Protein 4AN6 (pdb70)

Organism: Tamarindus indica (NCBI:txid58860)

Sequence (343 aa):
YTVHDTDGKPVLNNAGQYYILPAKQGKGGGLGLSNDDDGNCPLTVSQTPIDLPIGLPVRFSSRARISHITTALSLNIEFTIAPACAPKPARWRIFNEQSSEKGYTPVKISDDFSSAAPFQIKKFEEDYKLVYCSKSESGERKCVDLGIKIDNRRLVLKEGDPFKVKFKKVDEYTVHDTDGKPVLNNAGQYYILPAKQGKGGGLGLSNDDDGNCPLTVSQTPIDLPIGLPVRFSSRARISHITTALSLNIEFTIAPACAPKPARWRIFNEQSSEKGYTPVKISDDFSSAAPFQIKKFEEDYKLVYCSKSRKCVDLGIKIDDEKNRRLVLKEGDPFKVKFKKVDE

Solvent-accessible surface area: 15530 Å² total; per-residue (Å²): 187,51,0,78,9,66,90,48,117,55,0,35,16,96,37,2,32,0,40,1,29,24,24,130,168,38,138,6,5,0,2,3,31,15,75,30,148,24,64,137,5,37,39,0,0,2,3,20,63,100,111,112,63,93,14,41,2,0,76,0,17,22,108,30,202,83,71,61,0,33,15,81,24,38,0,11,1,40,7,45,96,42,44,116,69,10,23,106,23,6,22,3,24,13,96,41,96,19,31,50,129,11,45,124,17,26,0,33,4,12,13,25,19,7,13,2,5,0,0,29,0,64,88,51,120,138,20,17,45,2,6,4,14,9,39,7,99,77,19,109,185,65,68,4,14,1,0,15,57,107,92,104,43,39,0,0,0,31,85,78,68,32,24,16,0,74,0,101,61,65,67,147,189,44,0,78,9,59,72,46,110,37,0,56,10,55,53,27,58,1,11,0,7,11,18,110,119,14,55,1,2,0,1,0,3,3,34,5,119,22,63,83,6,0,39,0,0,2,3,7,24,22,5,27,81,26,0,1,3,0,62,0,9,11,202,50,219,88,78,61,0,28,17,86,17,54,0,22,0,23,7,57,80,30,7,116,43,9,34,176,65,5,62,3,73,30,62,121,101,118,35,127,168,50,15,89,22,3,0,17,7,17,87,95,172,56,96,26,14,10,0,24,0,65,94,54,110,134,20,19,41,2,6,16,11,58,134,157,179,124,48,34,9,0,0,13,29,72,5,127,124,80,29,21,0,0,0,53,51,94,79,74,19,9,18,0,62,0,55,29,18,101,126

CATH classification: 2.80.10.50

Secondary structure (DSSP, 8-state):
-B-B-TTSPBPBSSSSEEEEEESS--SEEEEEEE-SS-TTS--EEEEEETTS-----EEEE-SSSSSB-BTT--BEEEESS--TTS-SSEEEEE--SS-S--TTPBEEEE--B-S---EEEEEETTEEEEEEEEE-TT--EEEEEEEEE---PEEEE-TT----EEEEEEE-/-B-B-TTSPBPBSSSS-EEEEESSSSS--SEEEE-SS-TTS--EEEE-SSBSS----EEEE-SS--SB-BTT--BEEEESS--TTS-SSEEEEE-S---TTT-S-BEEEE----SS--EEEEEETTEEEEEEEE---EEEEEEEEE-TT--EEEEE-TT----EEEEES--

B-factor: mean 29.19, std 11.07, range [13.83, 76.7]

Nearest PDB structures (foldseek):
  4an6-assembly1_B  TM=1.006E+00  e=1.386E-32  Tamarindus indica
  4an6-assembly1_A  TM=9.098E-01  e=5.378E-25  Tamarindus indica
  8hnr-assembly1_A  TM=8.897E-01  e=5.561E-15  Albizia procera
  4j2k-assembly1_A  TM=8.852E-01  e=1.717E-14  Enterolobium contortisiliquum
  1r8o-assembly1_A  TM=9.598E-01  e=2.271E-07  Copaifera langsdorffii

Structure (mmCIF, N/CA/C/O backbone):
data_4AN6
#
_entry.id   4AN6
#
_cell.length_a   40.431
_cell.length_b   60.428
_cell.length_c   105.536
_cell.angle_alpha   90.00
_cell.angle_beta   90.00
_cell.angle_gamma   90.00
#
_symmetry.space_group_name_H-M   'P 21 21 21'
#
loop_
_entity.id
_entity.type
_entity.pdbx_description
1 polymer 'TRYPSIN INHIBITOR'
2 water water
#
loop_
_atom_site.group_PDB
_atom_site.id
_atom_site.type_symbol
_atom_site.label_atom_id
_atom_site.label_alt_id
_atom_site.label_comp_id
_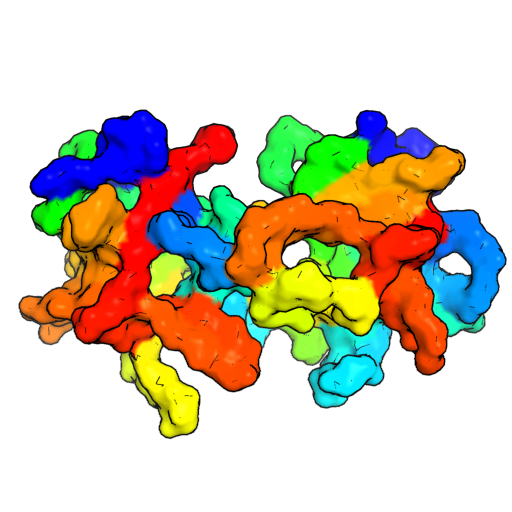atom_site.label_asym_id
_atom_site.label_entity_id
_atom_site.label_seq_id
_atom_site.pdbx_PDB_ins_code
_atom_site.Cartn_x
_atom_site.Cartn_y
_atom_site.Cartn_z
_atom_site.occupancy
_atom_site.B_iso_or_equiv
_atom_site.auth_seq_id
_atom_site.auth_comp_id
_atom_site.auth_asym_id
_atom_site.auth_atom_id
_atom_site.pdbx_PDB_model_num
ATOM 1 N N . TYR A 1 2 ? 2.922 15.326 30.470 1.00 35.02 2 TYR A N 1
ATOM 2 C CA . TYR A 1 2 ? 4.325 15.184 30.946 1.00 33.92 2 TYR A CA 1
ATOM 3 C C . TYR A 1 2 ? 5.235 14.753 29.790 1.00 30.09 2 TYR A C 1
ATOM 4 O O . TYR A 1 2 ? 4.918 13.792 29.076 1.00 25.36 2 TYR A O 1
ATOM 13 N N . THR A 1 3 ? 6.374 15.428 29.620 1.00 27.70 3 THR A N 1
ATOM 14 C CA . THR A 1 3 ? 7.386 14.977 28.644 1.00 27.21 3 THR A CA 1
ATOM 15 C C . THR A 1 3 ? 8.079 13.753 29.257 1.00 25.43 3 THR A C 1
ATOM 16 O O . THR A 1 3 ? 8.371 13.747 30.438 1.00 26.10 3 THR A O 1
ATOM 20 N N . VAL A 1 4 ? 8.293 12.701 28.468 1.00 23.34 4 VAL A N 1
ATOM 21 C CA . VAL A 1 4 ? 8.982 11.507 28.966 1.00 21.77 4 VAL A CA 1
ATOM 22 C C . VAL A 1 4 ? 10.498 11.754 28.959 1.00 21.73 4 VAL A C 1
ATOM 23 O O . VAL A 1 4 ? 11.049 12.146 27.935 1.00 20.29 4 VAL A O 1
ATOM 27 N N . HIS A 1 5 ? 11.150 11.549 30.103 1.00 22.33 5 HIS A N 1
ATOM 28 C CA . HIS A 1 5 ? 12.594 11.790 30.218 1.00 25.18 5 HIS A CA 1
ATOM 29 C C . HIS A 1 5 ? 13.327 10.469 30.292 1.00 23.14 5 HIS A C 1
ATOM 30 O O . HIS A 1 5 ? 12.777 9.472 30.786 1.00 22.73 5 HIS A O 1
ATOM 37 N N . ASP A 1 6 ? 14.550 10.452 29.764 1.00 22.27 6 ASP A N 1
ATOM 38 C CA . ASP A 1 6 ? 15.410 9.264 29.844 1.00 21.42 6 ASP A CA 1
ATOM 39 C C . ASP A 1 6 ? 16.129 9.257 31.193 1.00 21.66 6 ASP A C 1
ATOM 40 O O . ASP A 1 6 ? 15.930 10.163 32.001 1.00 21.89 6 ASP A O 1
ATOM 45 N N . THR A 1 7 ? 16.957 8.246 31.439 1.00 22.21 7 THR A N 1
ATOM 46 C CA . THR A 1 7 ? 17.675 8.144 32.721 1.00 22.88 7 THR A CA 1
ATOM 47 C C . THR A 1 7 ? 18.681 9.289 32.973 1.00 24.27 7 THR A C 1
ATOM 48 O O . THR A 1 7 ? 19.118 9.487 34.109 1.00 24.14 7 THR A O 1
ATOM 52 N N . ASP A 1 8 ? 19.053 10.013 31.914 1.00 25.20 8 ASP A N 1
ATOM 53 C CA . ASP A 1 8 ? 19.883 11.226 32.006 1.00 26.64 8 ASP A CA 1
ATOM 54 C C . ASP A 1 8 ? 19.070 12.502 32.205 1.00 26.21 8 ASP A C 1
ATOM 55 O O . ASP A 1 8 ? 19.639 13.598 32.218 1.00 26.30 8 ASP A O 1
ATOM 60 N N . GLY A 1 9 ? 17.754 12.375 32.337 1.00 25.43 9 GLY A N 1
ATOM 61 C CA . GLY A 1 9 ? 16.861 13.533 32.445 1.00 26.74 9 GLY A CA 1
ATOM 62 C C . GLY A 1 9 ? 16.520 14.257 31.132 1.00 27.22 9 GLY A C 1
ATOM 63 O O . GLY A 1 9 ? 15.985 15.359 31.161 1.00 28.15 9 GLY A O 1
ATOM 64 N N . LYS A 1 10 ? 16.811 13.656 29.983 1.00 26.32 10 LYS A N 1
ATOM 65 C CA . LYS A 1 10 ? 16.592 14.339 28.703 1.00 26.45 10 LYS A CA 1
ATOM 66 C C . LYS A 1 10 ? 15.307 13.883 28.019 1.00 25.01 10 LYS A C 1
ATOM 67 O O . LYS A 1 10 ? 14.932 12.718 28.118 1.00 23.97 10 LYS A O 1
ATOM 73 N N . PRO A 1 11 ? 14.601 14.804 27.340 1.00 24.14 11 PRO A N 1
ATOM 74 C CA . PRO A 1 11 ? 13.384 14.357 26.662 1.00 22.86 11 PRO A CA 1
ATOM 75 C C . PRO A 1 11 ? 13.638 13.188 25.708 1.00 21.48 11 PRO A C 1
ATOM 76 O O . PRO A 1 11 ? 14.630 13.168 25.012 1.00 21.64 11 PRO A O 1
ATOM 80 N N . VAL A 1 12 ? 12.738 12.218 25.687 1.00 21.08 12 VAL A N 1
ATOM 81 C CA . VAL A 1 12 ? 12.864 11.066 24.790 1.00 20.01 12 VAL A CA 1
ATOM 82 C C . VAL A 1 12 ? 12.410 11.471 23.400 1.00 19.77 12 VAL A C 1
ATOM 83 O O . VAL A 1 12 ? 11.355 12.081 23.236 1.00 18.58 12 VAL A O 1
ATOM 87 N N . LEU A 1 13 ? 13.219 11.115 22.401 1.00 20.28 13 LEU A N 1
ATOM 88 C CA . LEU A 1 13 ? 12.978 11.515 21.024 1.00 21.03 13 LEU A CA 1
ATOM 89 C C . LEU A 1 13 ? 11.788 10.793 20.420 1.00 20.54 13 LEU A C 1
ATOM 90 O O . LEU A 1 13 ? 11.533 9.647 20.741 1.00 19.37 13 LEU A O 1
ATOM 95 N N . ASN A 1 14 ? 11.096 11.493 19.529 1.00 20.95 14 ASN A N 1
ATOM 96 C CA . ASN A 1 14 ? 10.051 10.943 18.691 1.00 21.04 14 ASN A CA 1
ATOM 97 C C . ASN A 1 14 ? 10.625 10.542 17.326 1.00 22.65 14 ASN A C 1
ATOM 98 O O . ASN A 1 14 ? 11.233 11.362 16.630 1.00 23.44 14 ASN A O 1
ATOM 103 N N . ASN A 1 15 ? 10.418 9.279 16.963 1.00 23.08 15 ASN A N 1
ATOM 104 C CA . ASN A 1 15 ? 10.844 8.704 15.671 1.00 24.31 15 ASN A CA 1
ATOM 105 C C . ASN A 1 15 ? 12.329 8.836 15.382 1.00 25.15 15 ASN A C 1
ATOM 106 O O . ASN A 1 15 ? 12.742 8.907 14.224 1.00 26.10 15 ASN A O 1
ATOM 111 N N . ALA A 1 16 ? 13.141 8.854 16.428 1.00 23.95 16 ALA A N 1
ATOM 112 C CA . ALA A 1 16 ? 14.577 8.967 16.242 1.00 24.74 16 ALA A CA 1
ATOM 113 C C . ALA A 1 16 ? 15.283 8.491 17.487 1.00 24.33 16 ALA A C 1
ATOM 114 O O . ALA A 1 16 ? 14.656 8.318 18.526 1.00 24.42 16 ALA A O 1
ATOM 116 N N . GLY A 1 17 ? 16.583 8.257 17.354 1.00 23.89 17 GLY A N 1
ATOM 117 C CA . GLY A 1 17 ? 17.392 7.706 18.413 1.00 23.33 17 GLY A CA 1
ATOM 118 C C . GLY A 1 17 ? 17.049 6.279 18.811 1.00 22.09 17 GLY A C 1
ATOM 119 O O . GLY A 1 17 ? 16.202 5.630 18.200 1.00 22.15 17 GLY A O 1
ATOM 120 N N . GLN A 1 18 ? 17.699 5.810 19.868 1.00 21.52 18 GLN A N 1
ATOM 121 C CA . GLN A 1 18 ? 17.532 4.448 20.360 1.00 21.36 18 GLN A CA 1
ATOM 122 C C . GLN A 1 18 ? 17.519 4.452 21.897 1.00 20.04 18 GLN A C 1
ATOM 123 O O . GLN A 1 18 ? 18.327 5.162 22.515 1.00 20.52 18 GLN A O 1
ATOM 129 N N . TYR A 1 19 ? 16.610 3.668 22.494 1.00 18.30 19 TYR A N 1
ATOM 130 C CA . TYR A 1 19 ? 16.462 3.571 23.953 1.00 17.74 19 TYR A CA 1
ATOM 131 C C . TYR A 1 19 ? 16.307 2.132 24.412 1.00 17.58 19 TYR A C 1
ATOM 132 O O . TYR A 1 19 ? 15.606 1.364 23.766 1.00 16.66 19 TYR A O 1
ATOM 141 N N . TYR A 1 20 ? 16.931 1.777 25.536 1.00 18.02 20 TYR A N 1
ATOM 142 C CA . TYR A 1 20 ? 16.559 0.558 26.250 1.00 18.59 20 TYR A CA 1
ATOM 143 C C . TYR A 1 20 ? 15.402 0.868 27.155 1.00 18.09 20 TYR A C 1
ATOM 144 O O . TYR A 1 20 ? 15.370 1.932 27.787 1.00 19.02 20 TYR A O 1
ATOM 153 N N . ILE A 1 21 ? 14.443 -0.058 27.175 1.00 16.62 21 ILE A N 1
ATOM 154 C CA . ILE A 1 21 ? 13.413 -0.116 28.191 1.00 16.08 21 ILE A CA 1
ATOM 155 C C . ILE A 1 21 ? 13.929 -1.009 29.317 1.00 16.65 21 ILE A C 1
ATOM 156 O O . ILE A 1 21 ? 14.037 -2.233 29.182 1.00 15.57 21 ILE A O 1
ATOM 161 N N . LEU A 1 22 ? 14.273 -0.378 30.432 1.00 17.11 22 LEU A N 1
ATOM 162 C CA . LEU A 1 22 ? 14.816 -1.086 31.570 1.00 17.50 22 LEU A CA 1
ATOM 163 C C . LEU A 1 22 ? 13.774 -1.167 32.658 1.00 18.34 22 LEU A C 1
ATOM 164 O O . LEU A 1 22 ? 12.933 -0.276 32.751 1.00 17.96 22 LEU A O 1
ATOM 169 N N . PRO A 1 23 ? 13.851 -2.210 33.515 1.00 19.88 23 PRO A N 1
ATOM 170 C CA . PRO A 1 23 ? 13.017 -2.208 34.702 1.00 20.19 23 PRO A CA 1
ATOM 171 C C . PRO A 1 23 ? 13.387 -1.009 35.543 1.00 21.45 23 PRO A C 1
ATOM 172 O O . PRO A 1 23 ? 14.572 -0.661 35.626 1.00 21.07 23 PRO A O 1
ATOM 176 N N . ALA A 1 24 ? 12.399 -0.368 36.147 1.00 21.83 24 ALA A N 1
ATOM 177 C CA . ALA A 1 24 ? 12.699 0.715 37.070 1.00 23.61 24 ALA A CA 1
ATOM 178 C C . ALA A 1 24 ? 13.055 0.128 38.438 1.00 24.76 24 ALA A C 1
ATOM 179 O O . ALA A 1 24 ? 13.837 0.736 39.174 1.00 25.33 24 ALA A O 1
ATOM 181 N N . LYS A 1 25 ? 12.524 -1.064 38.735 1.00 25.85 25 LYS A N 1
ATOM 182 C CA . LYS A 1 25 ? 12.717 -1.734 40.026 1.00 27.79 25 LYS A CA 1
ATOM 183 C C . LYS A 1 25 ? 13.620 -2.950 39.971 1.00 28.22 25 LYS A C 1
ATOM 184 O O . LYS A 1 25 ? 13.539 -3.775 39.066 1.00 26.31 25 LYS A O 1
ATOM 190 N N . GLN A 1 26 ? 14.472 -3.077 40.974 1.00 30.38 26 GLN A N 1
ATOM 191 C CA . GLN A 1 26 ? 15.348 -4.227 41.057 1.00 32.68 26 GLN A CA 1
ATOM 192 C C . GLN A 1 26 ? 14.543 -5.513 41.235 1.00 33.11 26 GLN A C 1
ATOM 193 O O . GLN A 1 26 ? 13.834 -5.692 42.226 1.00 33.83 26 GLN A O 1
ATOM 199 N N . GLY A 1 27 ? 14.690 -6.409 40.269 1.00 33.25 27 GLY A N 1
ATOM 200 C CA . GLY A 1 27 ? 13.929 -7.645 40.213 1.00 35.49 27 GLY A CA 1
ATOM 201 C C . GLY A 1 27 ? 14.772 -8.777 39.644 1.00 37.25 27 GLY A C 1
ATOM 202 O O . GLY A 1 27 ? 15.997 -8.799 39.812 1.00 39.73 27 GLY A O 1
ATOM 203 N N . LYS A 1 28 ? 14.115 -9.703 38.953 1.00 37.73 28 LYS A N 1
ATOM 204 C CA . LYS A 1 28 ? 14.721 -10.974 38.561 1.00 38.88 28 LYS A CA 1
ATOM 205 C C . LYS A 1 28 ? 15.139 -11.022 37.086 1.00 35.40 28 LYS A C 1
ATOM 206 O O . LYS A 1 28 ? 15.527 -12.079 36.581 1.00 36.19 28 LYS A O 1
ATOM 212 N N . GLY A 1 29 ? 15.066 -9.883 36.404 1.00 31.40 29 GLY A N 1
ATOM 213 C CA . GLY A 1 29 ? 15.433 -9.796 34.987 1.00 27.70 29 GLY A CA 1
ATOM 214 C C . GLY A 1 29 ? 15.958 -8.415 34.632 1.00 26.02 29 GLY A C 1
ATOM 215 O O . GLY A 1 29 ? 15.912 -7.492 35.454 1.00 24.77 29 GLY A O 1
ATOM 216 N N . GLY A 1 30 ? 16.442 -8.273 33.399 1.00 22.53 30 GLY A N 1
ATOM 217 C CA . GLY A 1 30 ? 16.988 -7.018 32.923 1.00 21.61 30 GLY A CA 1
ATOM 218 C C . GLY A 1 30 ? 16.049 -6.334 31.942 1.00 19.53 30 GLY A C 1
ATOM 219 O O . GLY A 1 30 ? 14.837 -6.473 32.024 1.00 19.25 30 GLY A O 1
ATOM 220 N N . GLY A 1 31 ? 16.621 -5.580 31.023 1.00 18.72 31 GLY A N 1
ATOM 221 C CA . GLY A 1 31 ? 15.845 -4.838 30.041 1.00 17.81 31 GLY A CA 1
ATOM 222 C C . GLY A 1 31 ? 15.129 -5.716 29.048 1.00 16.69 31 GLY A C 1
ATOM 223 O O . GLY A 1 31 ? 15.431 -6.913 28.906 1.00 17.31 31 GLY A O 1
ATOM 224 N N . LEU A 1 32 ? 14.182 -5.114 28.347 1.00 16.07 32 LEU A N 1
ATOM 225 C CA . LEU A 1 32 ? 13.368 -5.844 27.390 1.00 15.77 32 LEU A CA 1
ATOM 226 C C . LEU A 1 32 ? 14.193 -6.208 26.148 1.00 15.80 32 LEU A C 1
ATOM 227 O O . LEU A 1 32 ? 14.949 -5.396 25.632 1.00 15.89 32 LEU A O 1
ATOM 232 N N . GLY A 1 33 ? 14.066 -7.451 25.714 1.00 15.89 33 GLY A N 1
ATOM 233 C CA . GLY A 1 33 ? 14.698 -7.927 24.499 1.00 15.82 33 GLY A CA 1
ATOM 234 C C . GLY A 1 33 ? 13.714 -8.789 23.767 1.00 15.72 33 GLY A C 1
ATOM 235 O O . GLY A 1 33 ? 12.5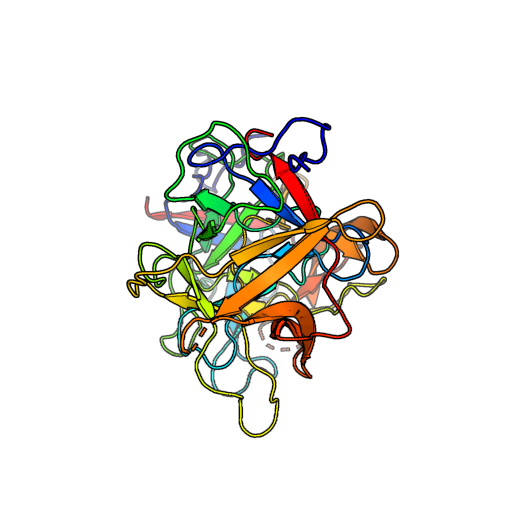07 -8.610 23.918 1.00 15.02 33 GLY A O 1
ATOM 236 N N . LEU A 1 34 ? 14.229 -9.730 22.981 1.00 15.56 34 LEU A N 1
ATOM 237 C CA . LEU A 1 34 ? 13.414 -10.683 22.251 1.00 16.25 34 LEU A CA 1
ATOM 238 C C . LEU A 1 34 ? 13.797 -12.092 22.653 1.00 17.88 34 LEU A C 1
ATOM 239 O O . LEU A 1 34 ? 14.978 -12.396 22.819 1.00 18.53 34 LEU A O 1
ATOM 244 N N . SER A 1 35 ? 12.788 -12.954 22.788 1.00 19.44 35 SER A N 1
ATOM 245 C CA . SER A 1 35 ? 12.986 -14.378 23.006 1.00 21.01 35 SER A CA 1
ATOM 246 C C . SER A 1 35 ? 12.003 -15.163 22.145 1.00 22.09 35 SER A C 1
ATOM 247 O O . SER A 1 35 ? 11.053 -14.598 21.558 1.00 21.58 35 SER A O 1
ATOM 250 N N . ASN A 1 36 ? 12.248 -16.462 22.043 1.00 24.83 36 ASN A N 1
ATOM 251 C CA . ASN A 1 36 ? 11.444 -17.330 21.212 1.00 26.78 36 ASN A CA 1
ATOM 252 C C . ASN A 1 36 ? 10.461 -18.074 22.104 1.00 29.78 36 ASN A C 1
ATOM 253 O O . ASN A 1 36 ? 10.807 -19.059 22.750 1.00 30.32 36 ASN A O 1
ATOM 258 N N . ASP A 1 37 ? 9.235 -17.555 22.139 1.00 30.79 37 ASP A N 1
ATOM 259 C CA . ASP A 1 37 ? 8.126 -18.130 22.882 1.00 33.20 37 ASP A CA 1
ATOM 260 C C . ASP A 1 37 ? 7.041 -18.579 21.906 1.00 33.77 37 ASP A C 1
ATOM 261 O O . ASP A 1 37 ? 6.213 -17.766 21.473 1.00 35.08 37 ASP A O 1
ATOM 266 N N . ASP A 1 38 ? 7.059 -19.859 21.555 1.00 34.69 38 ASP A N 1
ATOM 267 C CA . ASP A 1 38 ? 6.082 -20.435 20.639 1.00 36.18 38 ASP A CA 1
ATOM 268 C C . ASP A 1 38 ? 6.084 -19.744 19.261 1.00 33.97 38 ASP A C 1
ATOM 269 O O . ASP A 1 38 ? 5.063 -19.708 18.581 1.00 34.94 38 ASP A O 1
ATOM 274 N N . ASP A 1 39 ? 7.241 -19.210 18.864 1.00 31.28 39 ASP A N 1
ATOM 275 C CA . ASP A 1 39 ? 7.374 -18.397 17.642 1.00 29.50 39 ASP A CA 1
ATOM 276 C C . ASP A 1 39 ? 7.990 -19.125 16.471 1.00 30.46 39 ASP A C 1
ATOM 277 O O . ASP A 1 39 ? 8.069 -18.567 15.385 1.00 31.27 39 ASP A O 1
ATOM 282 N N . GLY A 1 40 ? 8.446 -20.353 16.678 1.00 31.16 40 GLY A N 1
ATOM 283 C CA . GLY A 1 40 ? 9.051 -21.117 15.599 1.00 31.09 40 GLY A CA 1
ATOM 284 C C . GLY A 1 40 ? 10.539 -20.854 15.436 1.00 29.67 40 GLY A C 1
ATOM 285 O O . GLY A 1 40 ? 11.308 -21.063 16.357 1.00 30.10 40 GLY A O 1
ATOM 286 N N . ASN A 1 41 ? 10.951 -20.397 14.260 1.00 29.43 41 ASN A N 1
ATOM 287 C CA . ASN A 1 41 ? 12.386 -20.279 13.947 1.00 30.12 41 ASN A CA 1
ATOM 288 C C . ASN A 1 41 ? 13.028 -18.955 14.342 1.00 28.63 41 ASN A C 1
ATOM 289 O O . ASN A 1 41 ? 14.237 -18.814 14.224 1.00 29.77 41 ASN A O 1
ATOM 294 N N . CYS A 1 42 ? 12.229 -17.995 14.803 1.00 26.18 42 CYS A N 1
ATOM 295 C CA . CYS A 1 42 ? 12.706 -16.628 15.053 1.00 24.83 42 CYS A CA 1
ATOM 296 C C . CYS A 1 42 ? 12.195 -16.106 16.407 1.00 23.19 42 CYS A C 1
ATOM 297 O O . CYS A 1 42 ? 11.038 -16.344 16.746 1.00 24.77 42 CYS A O 1
ATOM 300 N N . PRO A 1 43 ? 13.048 -15.424 17.197 1.00 21.90 43 PRO A N 1
ATOM 301 C CA . PRO A 1 43 ? 12.557 -14.922 18.491 1.00 21.34 43 PRO A CA 1
ATOM 302 C C . PRO A 1 43 ? 11.702 -13.673 18.302 1.00 20.38 43 PRO A C 1
ATOM 303 O O . PRO A 1 43 ? 12.225 -12.637 17.944 1.00 19.68 43 PRO A O 1
ATOM 307 N N . LEU A 1 44 ? 10.390 -13.792 18.514 1.00 20.11 44 LEU A N 1
ATOM 308 C CA . LEU A 1 44 ? 9.459 -12.703 18.230 1.00 19.97 44 LEU A CA 1
ATOM 309 C C . LEU A 1 44 ? 8.773 -12.128 19.474 1.00 19.49 44 LEU A C 1
ATOM 310 O O . LEU A 1 44 ? 7.982 -11.205 19.357 1.00 20.29 44 LEU A O 1
ATOM 315 N N . THR A 1 45 ? 9.074 -12.654 20.657 1.00 19.00 45 THR A N 1
ATOM 316 C CA . THR A 1 45 ? 8.339 -12.276 21.863 1.00 18.07 45 THR A CA 1
ATOM 317 C C . THR A 1 45 ? 9.153 -11.290 22.707 1.00 17.49 45 THR A C 1
ATOM 318 O O . THR A 1 45 ? 10.349 -11.510 22.964 1.00 17.11 45 THR A O 1
ATOM 322 N N . VAL A 1 46 ? 8.506 -10.197 23.110 1.00 16.57 46 VAL A N 1
ATOM 323 C CA . VAL A 1 46 ? 9.149 -9.166 23.922 1.00 16.21 46 VAL A CA 1
ATOM 324 C C . VAL A 1 46 ? 9.192 -9.712 25.341 1.00 16.70 46 VAL A C 1
ATOM 325 O O . VAL A 1 46 ? 8.153 -10.098 25.895 1.00 15.64 46 VAL A O 1
ATOM 329 N N . SER A 1 47 ? 10.409 -9.758 25.891 1.00 17.17 47 SER A N 1
ATOM 330 C CA . SER A 1 47 ? 10.724 -10.475 27.120 1.00 18.97 47 SER A CA 1
ATOM 331 C C . SER A 1 47 ? 11.831 -9.773 27.863 1.00 18.99 47 SER A C 1
ATOM 332 O O . SER A 1 47 ? 12.685 -9.127 27.242 1.00 18.28 47 SER A O 1
ATOM 335 N N . GLN A 1 48 ? 11.835 -9.907 29.188 1.00 19.97 48 GLN A N 1
ATOM 336 C CA . GLN A 1 48 ? 12.966 -9.458 29.981 1.00 20.81 48 GLN A CA 1
ATOM 337 C C . GLN A 1 48 ? 14.159 -10.351 29.709 1.00 21.91 48 GLN A C 1
ATOM 338 O O . GLN A 1 48 ? 14.020 -11.566 29.576 1.00 21.56 48 GLN A O 1
ATOM 344 N N . THR A 1 49 ? 15.340 -9.755 29.653 1.00 22.49 49 THR A N 1
ATOM 345 C CA . THR A 1 49 ? 16.562 -10.546 29.544 1.00 23.69 49 THR A CA 1
ATOM 346 C C . THR A 1 49 ? 16.873 -11.165 30.906 1.00 25.73 49 THR A C 1
ATOM 347 O O . THR A 1 49 ? 16.348 -10.711 31.937 1.00 24.86 49 THR A O 1
ATOM 351 N N . PRO A 1 50 ? 17.714 -12.206 30.919 1.00 27.55 50 PRO A N 1
ATOM 352 C CA . PRO A 1 50 ? 18.095 -12.771 32.209 1.00 29.22 50 PRO A CA 1
ATOM 353 C C . PRO A 1 50 ? 19.040 -11.835 32.938 1.00 29.90 50 PRO A C 1
ATOM 354 O O . PRO A 1 50 ? 19.696 -11.015 32.315 1.00 29.37 50 PRO A O 1
ATOM 358 N N . ILE A 1 51 ? 19.099 -11.957 34.255 1.00 32.15 51 ILE A N 1
ATOM 359 C CA . ILE A 1 51 ? 19.812 -10.987 35.069 1.00 36.29 51 ILE A CA 1
ATOM 360 C C . ILE A 1 51 ? 21.314 -10.923 34.733 1.00 37.60 51 ILE A C 1
ATOM 361 O O . ILE A 1 51 ? 21.934 -9.875 34.872 1.00 39.72 51 ILE A O 1
ATOM 366 N N . ASP A 1 52 ? 21.880 -12.032 34.264 1.00 37.97 52 ASP A N 1
ATOM 367 C CA . ASP A 1 52 ? 23.291 -12.075 33.843 1.00 39.96 52 ASP A CA 1
ATOM 368 C C . ASP A 1 52 ? 23.586 -11.310 32.553 1.00 41.13 52 ASP A C 1
ATOM 369 O O . ASP A 1 52 ? 24.747 -10.967 32.298 1.00 41.97 52 ASP A O 1
ATOM 374 N N . LEU A 1 53 ? 22.562 -11.105 31.721 1.00 41.15 53 LEU A N 1
ATOM 375 C CA . LEU A 1 53 ? 22.661 -10.228 30.556 1.00 41.58 53 LEU A CA 1
ATOM 376 C C . LEU A 1 53 ? 21.611 -9.118 30.627 1.00 38.97 53 LEU A C 1
ATOM 377 O O . LEU A 1 53 ? 20.655 -9.115 29.856 1.00 41.82 53 LEU A O 1
ATOM 382 N N . PRO A 1 54 ? 21.813 -8.136 31.517 1.00 37.06 54 PRO A N 1
ATOM 383 C CA . PRO A 1 54 ? 20.748 -7.185 31.845 1.00 35.31 54 PRO A CA 1
ATOM 384 C C . PRO A 1 54 ? 20.340 -6.202 30.721 1.00 33.54 54 PRO A C 1
ATOM 385 O O . PRO A 1 54 ? 19.374 -5.466 30.897 1.00 30.55 54 PRO A O 1
ATOM 389 N N . ILE A 1 55 ? 21.057 -6.188 29.594 1.00 31.70 55 ILE A N 1
ATOM 390 C CA . ILE A 1 55 ? 20.733 -5.288 28.494 1.00 32.03 55 ILE A CA 1
ATOM 391 C C . ILE A 1 55 ? 20.063 -6.093 27.373 1.00 29.18 55 ILE A C 1
ATOM 392 O O . ILE A 1 55 ? 20.588 -7.116 26.899 1.00 29.43 55 ILE A O 1
ATOM 397 N N . GLY A 1 56 ? 18.885 -5.640 26.978 1.00 25.98 56 GLY A N 1
ATOM 398 C CA . GLY A 1 56 ? 18.146 -6.270 25.910 1.00 23.88 56 GLY A CA 1
ATOM 399 C C . GLY A 1 56 ? 18.463 -5.575 24.613 1.00 22.22 56 GLY A C 1
ATOM 400 O O . GLY A 1 56 ? 19.627 -5.444 24.261 1.00 21.88 56 GLY A O 1
ATOM 401 N N . LEU A 1 57 ? 17.423 -5.127 23.910 1.00 20.13 57 LEU A N 1
ATOM 402 C CA . LEU A 1 57 ? 17.580 -4.500 22.600 1.00 18.72 57 LEU A CA 1
ATOM 403 C C . LEU A 1 57 ? 17.013 -3.073 22.588 1.00 18.36 57 LEU A C 1
ATOM 404 O O . LEU A 1 57 ? 15.996 -2.797 23.243 1.00 18.22 57 LEU A O 1
ATOM 409 N N . PRO A 1 58 ? 17.658 -2.155 21.832 1.00 17.74 58 PRO A N 1
ATOM 410 C CA . PRO A 1 58 ? 17.131 -0.788 21.775 1.00 17.11 58 PRO A CA 1
ATOM 411 C C . PRO A 1 58 ? 15.829 -0.664 21.004 1.00 16.41 58 PRO A C 1
ATOM 412 O O . PRO A 1 58 ? 15.603 -1.409 20.049 1.00 15.31 58 PRO A O 1
ATOM 416 N N . VAL A 1 59 ? 14.998 0.305 21.394 1.00 15.94 59 VAL A N 1
ATOM 417 C CA . VAL A 1 59 ? 13.757 0.577 20.672 1.00 15.90 59 VAL A CA 1
ATOM 418 C C . VAL A 1 59 ? 13.750 2.016 20.187 1.00 16.29 59 VAL A C 1
ATOM 419 O O . VAL A 1 59 ? 14.479 2.857 20.704 1.00 16.98 59 VAL A O 1
ATOM 423 N N . ARG A 1 60 ? 12.892 2.279 19.213 1.00 16.93 60 ARG A N 1
ATOM 424 C CA . ARG A 1 60 ? 12.573 3.628 18.773 1.00 18.28 60 ARG A CA 1
ATOM 425 C C . ARG A 1 60 ? 11.078 3.819 18.962 1.00 17.88 60 ARG A C 1
ATOM 426 O O . ARG A 1 60 ? 10.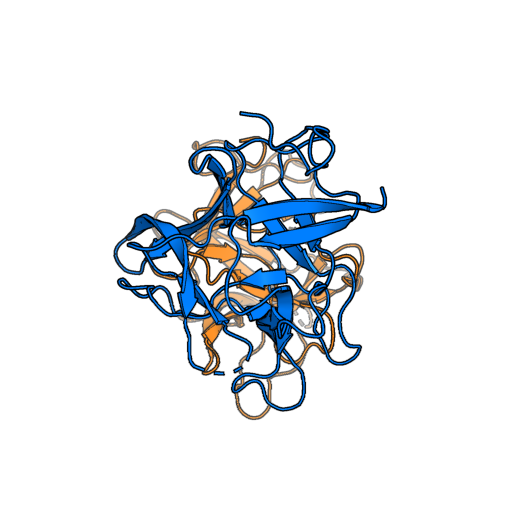288 2.923 18.664 1.00 18.41 60 ARG A O 1
ATOM 434 N N . PHE A 1 61 ? 10.709 4.981 19.480 1.00 18.26 61 PHE A N 1
ATOM 435 C CA . PHE A 1 61 ? 9.322 5.333 19.719 1.00 18.43 61 PHE A CA 1
ATOM 436 C C . PHE A 1 61 ? 8.850 6.235 18.580 1.00 19.60 61 PHE A C 1
ATOM 437 O O . PHE A 1 61 ? 9.551 7.175 18.198 1.00 20.51 61 PHE A O 1
ATOM 445 N N . SER A 1 62 ? 7.672 5.948 18.034 1.00 20.13 62 SER A N 1
ATOM 446 C CA . SER A 1 62 ? 7.146 6.696 16.894 1.00 21.66 62 SER A CA 1
ATOM 447 C C . SER A 1 62 ? 5.723 7.113 17.122 1.00 21.91 62 SER A C 1
ATOM 448 O O . SER A 1 62 ? 4.890 6.281 17.438 1.00 21.62 62 SER A O 1
ATOM 451 N N . SER A 1 63 ? 5.471 8.400 16.929 1.00 24.44 63 SER A N 1
ATOM 452 C CA . SER A 1 63 ? 4.144 9.012 16.998 1.00 26.00 63 SER A CA 1
ATOM 453 C C . SER A 1 63 ? 3.919 9.863 15.756 1.00 28.07 63 SER A C 1
ATOM 454 O O . SER A 1 63 ? 4.885 10.336 15.157 1.00 27.58 63 SER A O 1
ATOM 457 N N . ARG A 1 64 ? 2.648 10.057 15.382 1.00 31.13 64 ARG A N 1
ATOM 458 C CA . ARG A 1 64 ? 2.256 11.006 14.324 1.00 33.18 64 ARG A CA 1
ATOM 459 C C . ARG A 1 64 ? 2.517 12.437 14.725 1.00 34.39 64 ARG A C 1
ATOM 460 O O . ARG A 1 64 ? 2.525 13.323 13.875 1.00 35.17 64 ARG A O 1
ATOM 468 N N . ALA A 1 65 ? 2.700 12.670 16.021 1.00 32.74 65 ALA A N 1
ATOM 469 C CA . ALA A 1 65 ? 2.709 14.017 16.556 1.00 33.20 65 ALA A CA 1
ATOM 470 C C . ALA A 1 65 ? 3.842 14.828 15.954 1.00 34.14 65 ALA A C 1
ATOM 471 O O . ALA A 1 65 ? 4.984 14.374 15.863 1.00 31.41 65 ALA A O 1
ATOM 473 N N . ARG A 1 66 ? 3.517 16.050 15.554 1.00 36.73 66 ARG A N 1
ATOM 474 C CA . ARG A 1 66 ? 4.477 16.915 14.885 1.00 36.96 66 ARG A CA 1
ATOM 475 C C . ARG A 1 66 ? 5.332 17.562 15.969 1.00 35.28 66 ARG A C 1
ATOM 476 O O . ARG A 1 66 ? 5.233 18.760 16.248 1.00 35.07 66 ARG A O 1
ATOM 484 N N . ILE A 1 67 ? 6.141 16.715 16.609 1.00 32.16 67 ILE A N 1
ATOM 485 C CA . ILE A 1 67 ? 7.040 17.120 17.678 1.00 30.68 67 ILE A CA 1
ATOM 486 C C . ILE A 1 67 ? 8.233 16.205 17.701 1.00 27.61 67 ILE A C 1
ATOM 487 O O . ILE A 1 67 ? 8.145 15.052 17.296 1.00 26.01 67 ILE A O 1
ATOM 492 N N . SER A 1 68 ? 9.326 16.724 18.229 1.00 26.58 68 SER A N 1
ATOM 493 C CA . SER A 1 68 ? 10.601 16.027 18.235 1.00 26.93 68 SER A CA 1
ATOM 494 C C . SER A 1 68 ? 10.773 15.102 19.434 1.00 25.28 68 SER A C 1
ATOM 495 O O . SER A 1 68 ? 11.711 14.306 19.464 1.00 24.53 68 SER A O 1
ATOM 498 N N . HIS A 1 69 ? 9.887 15.215 20.426 1.00 24.40 69 HIS A N 1
ATOM 499 C CA . HIS A 1 69 ? 9.990 14.408 21.639 1.00 24.54 69 HIS A CA 1
ATOM 500 C C . HIS A 1 69 ? 8.649 13.871 22.090 1.00 23.67 69 HIS A C 1
ATOM 501 O O . HIS A 1 69 ? 7.587 14.409 21.755 1.00 23.35 69 HIS A O 1
ATOM 508 N N . ILE A 1 70 ? 8.707 12.830 22.907 1.00 23.36 70 ILE A N 1
ATOM 509 C CA . ILE A 1 70 ? 7.501 12.143 23.333 1.00 22.80 70 ILE A CA 1
ATOM 510 C C . ILE A 1 70 ? 7.009 12.591 24.706 1.00 22.09 70 ILE A C 1
ATOM 511 O O . ILE A 1 70 ? 7.794 12.908 25.605 1.00 22.07 70 ILE A O 1
ATOM 516 N N . THR A 1 71 ? 5.686 12.675 24.823 1.00 21.06 71 THR A N 1
ATOM 517 C CA . THR A 1 71 ? 5.038 12.970 26.081 1.00 20.78 71 THR A CA 1
ATOM 518 C C . THR A 1 71 ? 4.141 11.793 26.478 1.00 20.05 71 THR A C 1
ATOM 519 O O . THR A 1 71 ? 3.894 10.898 25.682 1.00 19.97 71 THR A O 1
ATOM 523 N N . THR A 1 72 ? 3.616 11.833 27.699 1.00 20.36 72 THR A N 1
ATOM 524 C CA . THR A 1 72 ? 2.672 10.811 28.161 1.00 20.26 72 THR A CA 1
ATOM 525 C C . THR A 1 72 ? 1.283 10.897 27.470 1.00 21.01 72 THR A C 1
ATOM 526 O O . THR A 1 72 ? 0.458 9.993 27.626 1.00 23.30 72 THR A O 1
ATOM 530 N N . ALA A 1 73 ? 1.036 11.964 26.705 1.00 21.10 73 ALA A N 1
ATOM 531 C CA . ALA A 1 73 ? -0.191 12.121 25.907 1.00 22.28 73 ALA A CA 1
ATOM 532 C C . ALA A 1 73 ? -0.220 11.417 24.542 1.00 22.22 73 ALA A C 1
ATOM 533 O O . ALA A 1 73 ? -1.304 11.237 23.988 1.00 24.73 73 ALA A O 1
ATOM 535 N N . LEU A 1 74 ? 0.924 10.984 24.010 1.00 21.21 74 LEU A N 1
ATOM 536 C CA . LEU A 1 74 ? 0.985 10.525 22.624 1.00 20.44 74 LEU A CA 1
ATOM 537 C C . LEU A 1 74 ? 0.594 9.048 22.435 1.00 19.13 74 LEU A C 1
ATOM 538 O O . LEU A 1 74 ? 0.909 8.207 23.250 1.00 18.49 74 LEU A O 1
ATOM 543 N N . SER A 1 75 ? -0.064 8.746 21.324 1.00 19.10 75 SER A N 1
ATOM 544 C CA . SER A 1 75 ? -0.207 7.362 20.860 1.00 18.62 75 SER A CA 1
ATOM 545 C C . SER A 1 75 ? 1.097 6.996 20.143 1.00 17.48 75 SER A C 1
ATOM 546 O O . SER A 1 75 ? 1.561 7.751 19.278 1.00 16.79 75 SER A O 1
ATOM 549 N N . LEU A 1 76 ? 1.691 5.856 20.531 1.00 16.07 76 LEU A N 1
ATOM 550 C CA . LEU A 1 76 ? 3.023 5.441 20.062 1.00 16.29 76 LEU A CA 1
ATOM 551 C C . LEU A 1 76 ? 3.004 4.078 19.386 1.00 15.09 76 LEU A C 1
ATOM 552 O O . LEU A 1 76 ? 2.232 3.210 19.772 1.00 14.61 76 LEU A O 1
ATOM 557 N N . ASN A 1 77 ? 3.846 3.927 18.374 1.00 14.76 77 ASN A N 1
ATOM 558 C CA . ASN A 1 77 ? 4.390 2.624 18.015 1.00 15.19 77 ASN A CA 1
ATOM 559 C C . ASN A 1 77 ? 5.805 2.478 18.555 1.00 14.97 77 ASN A C 1
ATOM 560 O O . ASN A 1 77 ? 6.511 3.465 18.790 1.00 14.76 77 ASN A O 1
ATOM 565 N N . ILE A 1 78 ? 6.194 1.226 18.790 1.00 14.83 78 ILE A N 1
ATOM 566 C CA . ILE A 1 78 ? 7.474 0.903 19.398 1.00 15.39 78 ILE A CA 1
ATOM 567 C C . ILE A 1 78 ? 8.092 -0.171 18.533 1.00 16.15 78 ILE A C 1
ATOM 568 O O . ILE A 1 78 ? 7.432 -1.158 18.202 1.00 16.52 78 ILE A O 1
ATOM 573 N N . GLU A 1 79 ? 9.338 0.038 18.129 1.00 17.69 79 GLU A N 1
ATOM 574 C CA . GLU A 1 79 ? 10.057 -0.948 17.346 1.00 18.37 79 GLU A CA 1
ATOM 575 C C . GLU A 1 79 ? 11.481 -1.123 17.840 1.00 17.33 79 GLU A C 1
ATOM 576 O O . GLU A 1 79 ? 12.146 -0.153 18.200 1.00 16.31 79 GLU A O 1
ATOM 582 N N . PHE A 1 80 ? 11.942 -2.370 17.819 1.00 16.55 80 PHE A N 1
ATOM 583 C CA . PHE A 1 80 ? 13.326 -2.685 18.088 1.00 16.36 80 PHE A CA 1
ATOM 584 C C . PHE A 1 80 ? 14.149 -2.261 16.894 1.00 17.18 80 PHE A C 1
ATOM 585 O O . PHE A 1 80 ? 13.839 -2.602 15.740 1.00 17.94 80 PHE A O 1
ATOM 593 N N . THR A 1 81 ? 15.208 -1.511 17.164 1.00 17.83 81 TH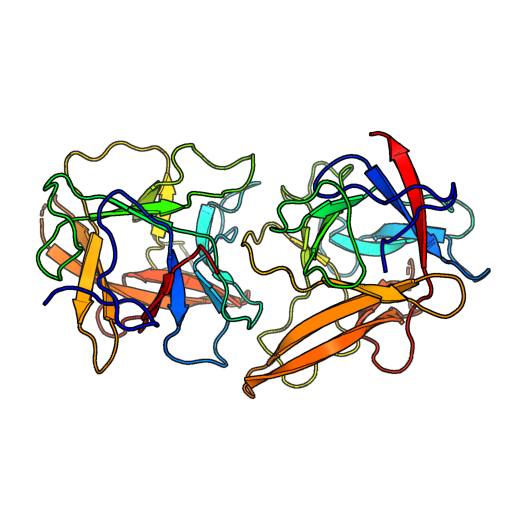R A N 1
ATOM 594 C CA . THR A 1 81 ? 16.094 -1.032 16.117 1.00 18.66 81 THR A CA 1
ATOM 595 C C . THR A 1 81 ? 17.228 -2.013 15.823 1.00 19.57 81 THR A C 1
ATOM 596 O O . THR A 1 81 ? 17.913 -1.895 14.817 1.00 20.40 81 THR A O 1
ATOM 600 N N . ILE A 1 82 ? 17.448 -2.963 16.715 1.00 20.09 82 ILE A N 1
ATOM 601 C CA . ILE A 1 82 ? 18.368 -4.048 16.447 1.00 21.31 82 ILE A CA 1
ATOM 602 C C . ILE A 1 82 ? 17.530 -5.298 16.628 1.00 21.26 82 ILE A C 1
ATOM 603 O O . ILE A 1 82 ? 16.892 -5.460 17.660 1.00 20.31 82 ILE A O 1
ATOM 608 N N . ALA A 1 83 ? 17.490 -6.150 15.606 1.00 22.35 83 ALA A N 1
ATOM 609 C CA . ALA A 1 83 ? 16.698 -7.369 15.660 1.00 23.73 83 ALA A CA 1
ATOM 610 C C . ALA A 1 83 ? 17.338 -8.488 14.845 1.00 24.90 83 ALA A C 1
ATOM 611 O O . ALA A 1 83 ? 18.176 -8.235 13.990 1.00 25.47 83 ALA A O 1
ATOM 613 N N . PRO A 1 84 ? 16.950 -9.737 15.128 1.00 26.16 84 PRO A N 1
ATOM 614 C CA . PRO A 1 84 ? 17.554 -10.856 14.408 1.00 26.71 84 PRO A CA 1
ATOM 615 C C . PRO A 1 84 ? 17.233 -10.769 12.928 1.00 25.39 84 PRO A C 1
ATOM 616 O O . PRO A 1 84 ? 16.206 -10.211 12.548 1.00 24.80 84 PRO A O 1
ATOM 620 N N . ALA A 1 85 ? 18.117 -11.299 12.099 1.00 25.97 85 ALA A N 1
ATOM 621 C CA . ALA A 1 85 ? 17.950 -11.233 10.650 1.00 26.15 85 ALA A CA 1
ATOM 622 C C . ALA A 1 85 ? 16.734 -12.017 10.166 1.00 26.15 85 ALA A C 1
ATOM 623 O O . ALA A 1 85 ? 16.270 -11.793 9.051 1.00 26.45 85 ALA A O 1
ATOM 625 N N . CYS A 1 86 ? 16.231 -12.933 10.999 1.00 24.39 86 CYS A N 1
ATOM 626 C CA . CYS A 1 86 ? 15.059 -13.742 10.662 1.00 25.49 86 CYS A CA 1
ATOM 627 C C . CYS A 1 86 ? 13.760 -12.958 10.818 1.00 26.55 86 CYS A C 1
ATOM 628 O O . CYS A 1 86 ? 12.711 -13.397 10.345 1.00 28.12 86 CYS A O 1
ATOM 631 N N . ALA A 1 87 ? 13.846 -11.805 11.474 1.00 27.42 87 ALA A N 1
ATOM 632 C CA . ALA A 1 87 ? 12.675 -11.087 11.964 1.00 28.67 87 ALA A CA 1
ATOM 633 C C . ALA A 1 87 ? 12.115 -10.201 10.898 1.00 29.83 87 ALA A C 1
ATOM 634 O O . ALA A 1 87 ? 12.806 -9.846 9.933 1.00 27.64 87 ALA A O 1
ATOM 636 N N . PRO A 1 88 ? 10.857 -9.791 11.100 1.00 32.20 88 PRO A N 1
ATOM 637 C CA . PRO A 1 88 ? 10.141 -8.987 10.143 1.00 31.53 88 PRO A CA 1
ATOM 638 C C . PRO A 1 88 ? 10.639 -7.569 10.227 1.00 28.26 88 PRO A C 1
ATOM 639 O O . PRO A 1 88 ? 11.179 -7.200 11.263 1.00 27.55 88 PRO A O 1
ATOM 643 N N . LYS A 1 89 ? 10.477 -6.804 9.140 1.00 27.83 89 LYS A N 1
ATOM 644 C CA . LYS A 1 89 ? 10.831 -5.382 9.085 1.00 26.88 89 LYS A CA 1
ATOM 645 C C . LYS A 1 89 ? 9.606 -4.514 8.769 1.00 25.45 89 LYS A C 1
ATOM 646 O O . LYS A 1 89 ? 8.962 -4.691 7.720 1.00 25.75 89 LYS A O 1
ATOM 652 N N . PRO A 1 90 ? 9.280 -3.559 9.656 1.00 23.00 90 PRO A N 1
ATOM 653 C CA . PRO A 1 90 ? 9.933 -3.243 10.927 1.00 21.55 90 PRO A CA 1
ATOM 654 C C . PRO A 1 90 ? 9.600 -4.240 12.013 1.00 19.37 90 PRO A C 1
ATOM 655 O O . PRO A 1 90 ? 8.633 -4.984 11.900 1.00 20.17 90 PRO A O 1
ATOM 659 N N . ALA A 1 91 ? 10.419 -4.259 13.056 1.00 18.57 91 ALA A N 1
ATOM 660 C CA . ALA A 1 91 ? 10.207 -5.129 14.213 1.00 17.52 91 ALA A CA 1
ATOM 661 C C . ALA A 1 91 ? 9.296 -4.389 15.185 1.00 16.30 91 ALA A C 1
ATOM 662 O O . ALA A 1 91 ? 9.696 -4.021 16.298 1.00 15.70 91 ALA A O 1
ATOM 664 N N . ARG A 1 92 ? 8.060 -4.188 14.754 1.00 16.51 92 ARG A N 1
ATOM 665 C CA . ARG A 1 92 ? 7.089 -3.377 15.468 1.00 17.12 92 ARG A CA 1
ATOM 666 C C . ARG A 1 92 ? 6.278 -4.152 16.491 1.00 15.98 92 ARG A C 1
ATOM 667 O O . ARG A 1 92 ? 5.737 -5.220 16.189 1.00 15.65 92 ARG A O 1
ATOM 675 N N . TRP A 1 93 ? 6.169 -3.600 17.697 1.00 14.64 93 TRP A N 1
ATOM 676 C CA . TRP A 1 93 ? 5.434 -4.265 18.763 1.00 15.16 93 TRP A CA 1
ATOM 677 C C . TRP A 1 93 ? 3.946 -4.350 18.449 1.00 16.58 93 TRP A C 1
ATOM 678 O O . TRP A 1 93 ? 3.359 -3.401 17.954 1.00 14.72 93 TRP A O 1
ATOM 689 N N . ARG A 1 94 ? 3.344 -5.483 18.766 1.00 19.25 94 ARG A N 1
ATOM 690 C CA . ARG A 1 94 ? 1.907 -5.673 18.590 1.00 22.19 94 ARG A CA 1
ATOM 691 C C . ARG A 1 94 ? 1.432 -6.774 19.532 1.00 23.71 94 ARG A C 1
ATOM 692 O O . ARG A 1 94 ? 2.237 -7.561 20.023 1.00 20.88 94 ARG A O 1
ATOM 700 N N . ILE A 1 95 ? 0.124 -6.836 19.774 1.00 25.86 95 ILE A N 1
ATOM 701 C CA . ILE A 1 95 ? -0.452 -8.050 20.369 1.00 29.87 95 ILE A CA 1
ATOM 702 C C . ILE A 1 95 ? -1.295 -8.794 19.345 1.00 33.22 95 ILE A C 1
ATOM 703 O O . ILE A 1 95 ? -1.914 -8.181 18.471 1.00 35.03 95 ILE A O 1
ATOM 708 N N . PHE A 1 96 ? -1.323 -10.117 19.459 1.00 35.33 96 PHE A N 1
ATOM 709 C CA . PHE A 1 96 ? -2.190 -10.927 18.618 1.00 38.59 96 PHE A CA 1
ATOM 710 C C . PHE A 1 96 ? -3.420 -11.331 19.417 1.00 41.54 96 PHE A C 1
ATOM 711 O O . PHE A 1 96 ? -3.362 -12.218 20.263 1.00 43.57 96 PHE A O 1
ATOM 719 N N . ASN A 1 97 ? -4.526 -10.652 19.159 1.00 45.86 97 ASN A N 1
ATOM 720 C CA . ASN A 1 97 ? -5.799 -11.037 19.735 1.00 50.12 97 ASN A CA 1
ATOM 721 C C . ASN A 1 97 ? -6.933 -10.549 18.852 1.00 52.66 97 ASN A C 1
ATOM 722 O O . ASN A 1 97 ? -7.183 -9.346 18.765 1.00 55.01 97 ASN A O 1
ATOM 727 N N . GLU A 1 98 ? -7.592 -11.490 18.181 1.00 56.43 98 GLU A N 1
ATOM 728 C CA . GLU A 1 98 ? -8.723 -11.198 17.289 1.00 58.51 98 GLU A CA 1
ATOM 729 C C . GLU A 1 98 ? -9.835 -10.382 17.972 1.00 56.68 98 GLU A C 1
ATOM 730 O O . GLU A 1 98 ? -10.943 -10.876 18.201 1.00 56.90 98 GLU A O 1
ATOM 736 N N . GLN A 1 99 ? -9.512 -9.122 18.273 1.00 55.32 99 GLN A N 1
ATOM 737 C CA . GLN A 1 99 ? -10.423 -8.171 18.914 1.00 55.29 99 GLN A CA 1
ATOM 738 C C . GLN A 1 99 ? -11.181 -8.795 20.091 1.00 52.57 99 GLN A C 1
ATOM 739 O O . GLN A 1 99 ? -12.396 -8.632 20.228 1.00 52.05 99 GLN A O 1
ATOM 745 N N . SER A 1 100 ? -10.451 -9.511 20.938 1.00 48.60 100 SER A N 1
ATOM 746 C CA . SER A 1 100 ? -11.046 -10.122 22.117 1.00 47.54 100 SER A CA 1
ATOM 747 C C . SER A 1 100 ? -11.454 -9.073 23.148 1.00 45.62 100 SER A C 1
ATOM 748 O O . SER A 1 100 ? -10.687 -8.166 23.473 1.00 43.21 100 SER A O 1
ATOM 751 N N . SER A 1 101 ? -12.663 -9.240 23.672 1.00 45.87 101 SER A N 1
ATOM 752 C CA . SER A 1 101 ? -13.186 -8.429 24.767 1.00 47.75 101 SER A CA 1
ATOM 753 C C . SER A 1 101 ? -12.261 -8.457 25.989 1.00 46.01 101 SER A C 1
ATOM 754 O O . SER A 1 101 ? -12.196 -7.491 26.742 1.00 44.87 101 SER A O 1
ATOM 757 N N . GLU A 1 102 ? -11.548 -9.563 26.181 1.00 45.46 102 GLU A N 1
ATOM 758 C CA . GLU A 1 102 ? -10.567 -9.652 27.250 1.00 46.52 102 GLU A CA 1
ATOM 759 C C . GLU A 1 102 ? -9.196 -9.942 26.678 1.00 44.72 102 GLU A C 1
ATOM 760 O O . GLU A 1 102 ? -8.990 -10.916 25.956 1.00 44.85 102 GLU A O 1
ATOM 766 N N . LYS A 1 103 ? -8.257 -9.084 27.044 1.00 42.84 103 LYS A N 1
ATOM 767 C CA . LYS A 1 103 ? -7.007 -8.947 26.324 1.00 42.73 103 LYS A CA 1
ATOM 768 C C . LYS A 1 103 ? -5.795 -9.297 27.205 1.00 39.13 103 LYS A C 1
ATOM 769 O O . LYS A 1 103 ? -4.668 -9.408 26.703 1.00 39.12 103 LYS A O 1
ATOM 775 N N . GLY A 1 104 ? -6.043 -9.522 28.497 1.00 34.56 104 GLY A N 1
ATOM 776 C CA . GLY A 1 104 ? -4.988 -9.753 29.482 1.00 31.37 104 GLY A CA 1
ATOM 777 C C . GLY A 1 104 ? -4.191 -11.031 29.291 1.00 28.89 104 GLY A C 1
ATOM 778 O O . GLY A 1 104 ? -4.722 -12.030 28.832 1.00 27.85 104 GLY A O 1
ATOM 779 N N . TYR A 1 105 ? -2.909 -10.967 29.660 1.00 27.07 105 TYR A N 1
ATOM 780 C CA . TYR A 1 105 ? -1.921 -12.042 29.517 1.00 25.87 105 TYR A CA 1
ATOM 781 C C . TYR A 1 105 ? -1.710 -12.542 28.081 1.00 24.59 105 TYR A C 1
ATOM 782 O O . TYR A 1 105 ? -1.336 -13.701 27.868 1.00 25.34 105 TYR A O 1
ATOM 791 N N . THR A 1 106 ? -1.986 -11.673 27.113 1.00 23.34 106 THR A N 1
ATOM 792 C CA . THR A 1 106 ? -1.548 -11.859 25.745 1.00 23.49 106 THR A CA 1
ATOM 793 C C . THR A 1 106 ? -0.157 -11.231 25.632 1.00 21.33 106 THR A C 1
ATOM 794 O O . THR A 1 106 ? 0.026 -10.077 26.027 1.00 20.45 106 THR A O 1
ATOM 798 N N . PRO A 1 107 ? 0.837 -11.990 25.138 1.00 20.04 107 PRO A N 1
ATOM 799 C CA . PRO A 1 107 ? 2.191 -11.420 25.086 1.00 19.52 107 PRO A CA 1
ATOM 800 C C . PRO A 1 107 ? 2.369 -10.402 23.966 1.00 18.45 107 PRO A C 1
ATOM 801 O O . PRO A 1 107 ? 1.677 -10.484 22.929 1.00 18.37 107 PRO A O 1
ATOM 805 N N . VAL A 1 108 ? 3.258 -9.436 24.188 1.00 17.48 108 VAL A N 1
ATOM 806 C CA . VAL A 1 108 ? 3.634 -8.474 23.154 1.00 17.19 108 VAL A CA 1
ATOM 807 C C . VAL A 1 108 ? 4.641 -9.162 22.265 1.00 17.17 108 VAL A C 1
ATOM 808 O O . VAL A 1 108 ? 5.614 -9.722 22.756 1.00 16.65 108 VAL A O 1
ATOM 812 N N . LYS A 1 109 ? 4.376 -9.174 20.959 1.00 17.76 109 LYS A N 1
ATOM 813 C CA . LYS A 1 109 ? 5.280 -9.778 20.009 1.00 17.58 109 LYS A CA 1
ATOM 814 C C . LYS A 1 109 ? 5.705 -8.767 18.959 1.00 17.80 109 LYS A C 1
ATOM 815 O O . LYS A 1 109 ? 5.134 -7.695 18.894 1.00 18.63 109 LYS A O 1
ATOM 821 N N . ILE A 1 110 ? 6.724 -9.066 18.153 1.00 17.19 110 ILE A N 1
ATOM 822 C CA . ILE A 1 110 ? 7.051 -8.157 17.042 1.00 16.99 110 ILE A CA 1
ATOM 823 C C . ILE A 1 110 ? 6.374 -8.647 15.772 1.00 17.78 110 ILE A C 1
ATOM 824 O O . ILE A 1 110 ? 6.194 -9.865 15.571 1.00 17.20 110 ILE A O 1
ATOM 829 N N . SER A 1 111 ? 5.956 -7.687 14.952 1.00 19.10 111 SER A N 1
ATOM 830 C CA . SER A 1 111 ? 5.301 -7.974 13.681 1.00 20.34 111 SER A CA 1
ATOM 831 C C . SER A 1 111 ? 5.552 -6.920 12.647 1.00 20.06 111 SER A C 1
ATOM 832 O O . SER A 1 111 ? 5.881 -5.794 12.982 1.00 18.69 111 SER A O 1
ATOM 835 N N . ASP A 1 112 ? 5.390 -7.363 11.404 1.00 22.11 112 ASP A N 1
ATOM 836 C CA . ASP A 1 112 ? 5.400 -6.618 10.144 1.00 25.37 112 ASP A CA 1
ATOM 837 C C . ASP A 1 112 ? 4.266 -5.602 10.044 1.00 24.77 112 ASP A C 1
ATOM 838 O O . ASP A 1 112 ? 4.406 -4.562 9.380 1.00 24.03 112 ASP A O 1
ATOM 843 N N . ASP A 1 113 ? 3.121 -5.961 10.631 1.00 24.06 113 ASP A N 1
ATOM 844 C CA . ASP A 1 113 ? 1.885 -5.186 10.506 1.00 24.89 113 ASP A CA 1
ATOM 845 C C . ASP A 1 113 ? 2.168 -3.699 10.637 1.00 23.03 113 ASP A C 1
ATOM 846 O O . ASP A 1 113 ? 2.714 -3.246 11.652 1.00 22.42 113 ASP A O 1
ATOM 851 N N . PHE A 1 114 ? 1.770 -2.948 9.615 1.00 20.58 114 PHE A N 1
ATOM 852 C CA . PHE A 1 114 ? 2.116 -1.544 9.513 1.00 20.09 114 PHE A CA 1
ATOM 853 C C . PHE A 1 114 ? 0.888 -0.682 9.305 1.00 19.85 114 PHE A C 1
ATOM 854 O O . PHE A 1 114 ? 0.191 -0.809 8.293 1.00 19.65 114 PHE A O 1
ATOM 862 N N . SER A 1 115 ? 0.630 0.190 10.272 1.00 19.42 115 SER A N 1
ATOM 863 C CA . SER A 1 115 ? -0.324 1.261 10.068 1.00 20.33 115 SER A CA 1
ATOM 864 C C . SER A 1 115 ? 0.000 2.448 10.959 1.00 19.98 115 SER A C 1
ATOM 865 O O . SER A 1 115 ? 0.968 2.399 11.729 1.00 19.75 115 SER A O 1
ATOM 868 N N . SER A 1 116 ? -0.798 3.509 10.843 1.00 20.96 116 SER A N 1
ATOM 869 C CA . SER A 1 116 ? -0.685 4.651 11.752 1.00 20.87 116 SER A CA 1
ATOM 870 C C . SER A 1 116 ? -1.410 4.437 13.081 1.00 20.22 116 SER A C 1
ATOM 871 O O . SER A 1 116 ? -1.241 5.231 14.008 1.00 19.84 116 SER A O 1
ATOM 874 N N . ALA A 1 117 ? -2.206 3.377 13.197 1.00 19.73 117 ALA A N 1
ATOM 875 C CA . ALA A 1 117 ? -2.728 2.982 14.512 1.00 18.99 117 ALA A CA 1
ATOM 876 C C . ALA A 1 117 ? -1.550 2.753 15.445 1.00 18.36 117 ALA A C 1
ATOM 877 O O . ALA A 1 117 ? -0.591 2.054 15.106 1.00 19.45 117 ALA A O 1
ATOM 879 N N . ALA A 1 118 ? -1.601 3.380 16.610 1.00 18.17 118 ALA A N 1
ATOM 880 C CA . ALA A 1 118 ? -0.459 3.455 17.515 1.00 17.46 118 ALA A CA 1
ATOM 881 C C . ALA A 1 118 ? -0.998 3.185 18.913 1.00 17.66 118 ALA A C 1
ATOM 882 O O . ALA A 1 118 ? -1.380 4.115 19.611 1.00 16.48 118 ALA A O 1
ATOM 884 N N . PRO A 1 119 ? -1.059 1.905 19.303 1.00 16.91 119 PRO A N 1
ATOM 885 C CA . PRO A 1 119 ? -1.808 1.561 20.492 1.00 17.35 119 PRO A CA 1
ATOM 886 C C . PRO A 1 119 ? -1.056 1.756 21.813 1.00 17.12 119 PRO A C 1
ATOM 887 O O . PRO A 1 119 ? -1.694 1.746 22.856 1.00 18.18 119 PRO A O 1
ATOM 891 N N . PHE A 1 120 ? 0.260 1.961 21.795 1.00 16.62 120 PHE A N 1
ATOM 892 C CA . PHE A 1 120 ? 1.009 2.062 23.056 1.00 15.73 120 PHE A CA 1
ATOM 893 C C . PHE A 1 120 ? 1.064 3.467 23.569 1.00 15.31 120 PHE A C 1
ATOM 894 O O . PHE A 1 120 ? 1.076 4.403 22.791 1.00 14.84 120 PHE A O 1
ATOM 902 N N . GLN A 1 121 ? 1.089 3.634 24.888 1.00 15.14 121 GLN A N 1
ATOM 903 C CA . GLN A 1 121 ? 1.352 4.959 25.431 1.00 15.95 121 GLN A CA 1
ATOM 904 C C . GLN A 1 121 ? 2.251 4.781 26.638 1.00 15.84 121 GLN A C 1
ATOM 905 O O . GLN A 1 121 ? 2.293 3.702 27.237 1.00 15.60 121 GLN A O 1
ATOM 911 N N . ILE A 1 122 ? 3.021 5.810 26.947 1.00 16.08 122 ILE A N 1
ATOM 912 C CA . ILE A 1 122 ? 3.832 5.828 28.153 1.00 16.09 122 ILE A CA 1
ATOM 913 C C . ILE A 1 122 ? 3.104 6.686 29.183 1.00 17.09 122 ILE A C 1
ATOM 914 O O . ILE A 1 122 ? 2.655 7.796 28.878 1.00 16.59 122 ILE A O 1
ATOM 919 N N . LYS A 1 123 ? 2.958 6.156 30.392 1.00 17.81 123 LYS A N 1
ATOM 920 C CA . LYS A 1 123 ? 2.325 6.884 31.469 1.00 19.33 123 LYS A CA 1
ATOM 921 C C . LYS A 1 123 ? 3.257 6.986 32.646 1.00 21.08 123 LYS A C 1
ATOM 922 O O . LYS A 1 123 ? 4.147 6.146 32.825 1.00 20.42 123 LYS A O 1
ATOM 928 N N . LYS A 1 124 ? 3.042 8.011 33.467 1.00 23.02 124 LYS A N 1
ATOM 929 C CA . LYS A 1 124 ? 3.830 8.166 34.675 1.00 25.99 124 LYS A CA 1
ATOM 930 C C . LYS A 1 124 ? 3.463 7.053 35.664 1.00 25.40 124 LYS A C 1
ATOM 931 O O . LYS A 1 124 ? 2.295 6.641 35.769 1.00 25.36 124 LYS A O 1
ATOM 937 N N . PHE A 1 125 ? 4.476 6.525 36.340 1.00 24.62 125 PHE A N 1
ATOM 938 C CA . PHE A 1 125 ? 4.256 5.521 37.376 1.00 25.12 125 PHE A CA 1
ATOM 939 C C . PHE A 1 125 ? 5.221 5.822 38.522 1.00 25.16 125 PHE A C 1
ATOM 940 O O . PHE A 1 125 ? 6.421 5.512 38.456 1.00 23.29 125 PHE A O 1
ATOM 948 N N . GLU A 1 126 ? 4.672 6.450 39.565 1.00 26.57 126 GLU A N 1
ATOM 949 C CA . GLU A 1 126 ? 5.454 6.974 40.668 1.00 28.20 126 GLU A CA 1
ATOM 950 C C . GLU A 1 126 ? 6.593 7.829 40.106 1.00 27.63 126 GLU A C 1
ATOM 951 O O . GLU A 1 126 ? 6.313 8.733 39.340 1.00 29.04 126 GLU A O 1
ATOM 957 N N . GLU A 1 127 ? 7.842 7.541 40.445 1.00 28.14 127 GLU A N 1
ATOM 958 C CA . GLU A 1 127 ? 8.990 8.302 39.955 1.00 29.69 127 GLU A CA 1
ATOM 959 C C . GLU A 1 127 ? 9.338 8.004 38.498 1.00 27.69 127 GLU A C 1
ATOM 960 O O . GLU A 1 127 ? 10.066 8.778 37.859 1.00 29.19 127 GLU A O 1
ATOM 966 N N . ASP A 1 128 ? 8.816 6.912 37.947 1.00 24.16 128 ASP A N 1
ATOM 967 C CA . ASP A 1 128 ? 9.240 6.480 36.607 1.00 22.52 128 ASP A CA 1
ATOM 968 C C . ASP A 1 128 ? 8.013 6.324 35.722 1.00 20.63 128 ASP A C 1
ATOM 969 O O . ASP A 1 128 ? 7.121 7.170 35.772 1.00 20.57 128 ASP A O 1
ATOM 974 N N . TYR A 1 129 ? 7.964 5.273 34.901 1.00 18.70 129 TYR A N 1
ATOM 975 C CA . TYR A 1 129 ? 6.923 5.155 33.884 1.00 17.32 129 TYR A CA 1
ATOM 976 C C . TYR A 1 129 ? 6.350 3.758 33.834 1.00 17.13 129 TYR A C 1
ATOM 977 O O . TYR A 1 129 ? 6.904 2.821 34.410 1.00 16.37 129 TYR A O 1
ATOM 986 N N . LYS A 1 130 ? 5.200 3.636 33.173 1.00 17.18 130 LYS A N 1
ATOM 987 C CA . LYS A 1 130 ? 4.682 2.337 32.767 1.00 16.67 130 LYS A CA 1
ATOM 988 C C . LYS A 1 130 ? 4.321 2.424 31.285 1.00 16.22 130 LYS A C 1
ATOM 989 O O . LYS A 1 130 ? 4.234 3.531 30.714 1.00 16.40 130 LYS A O 1
ATOM 995 N N . LEU A 1 131 ? 4.137 1.258 30.676 1.00 15.41 131 LEU A N 1
ATOM 996 C CA . LEU A 1 131 ? 3.645 1.143 29.321 1.00 15.47 131 LEU A CA 1
ATOM 997 C C . LEU A 1 131 ? 2.211 0.658 29.406 1.00 15.45 131 LEU A C 1
ATOM 998 O O . LEU A 1 131 ? 1.877 -0.156 30.270 1.00 15.30 131 LEU A O 1
ATOM 1003 N N . VAL A 1 132 ? 1.365 1.203 28.542 1.00 15.89 132 VAL A N 1
ATOM 1004 C CA . VAL A 1 132 ? 0.008 0.739 28.388 1.00 16.17 132 VAL A CA 1
ATOM 1005 C C . VAL A 1 132 ? -0.305 0.488 26.912 1.00 16.85 132 VAL A C 1
ATOM 1006 O O . VAL A 1 132 ? 0.375 1.014 26.004 1.00 16.38 132 VAL A O 1
ATOM 1010 N N . TYR A 1 133 ? -1.325 -0.341 26.693 1.00 17.27 133 TYR A N 1
ATOM 1011 C CA . TYR A 1 133 ? -1.808 -0.711 25.365 1.00 18.04 133 TYR A CA 1
ATOM 1012 C C . TYR A 1 133 ? -3.287 -0.358 25.267 1.00 19.54 133 TYR A C 1
ATOM 1013 O O . TYR A 1 133 ? -4.139 -0.872 26.043 1.00 18.30 133 TYR A O 1
ATOM 1022 N N . CYS A 1 134 ? -3.593 0.532 24.328 1.00 20.87 134 CYS A N 1
ATOM 1023 C CA . CYS A 1 134 ? -4.955 1.028 24.135 1.00 23.53 134 CYS A CA 1
ATOM 1024 C C . CYS A 1 134 ? -5.555 0.486 22.855 1.00 24.34 134 CYS A C 1
ATOM 1025 O O . CYS A 1 134 ? -4.955 0.601 21.802 1.00 23.55 134 CYS A O 1
ATOM 1028 N N . SER A 1 135 ? -6.743 -0.096 22.946 1.00 24.52 135 SER A N 1
ATOM 1029 C CA . SER A 1 135 ? -7.472 -0.529 21.750 1.00 24.68 135 SER A CA 1
ATOM 1030 C C . SER A 1 135 ? -8.933 -0.764 22.094 1.00 26.32 135 SER A C 1
ATOM 1031 O O . SER A 1 135 ? -9.286 -0.761 23.262 1.00 26.95 135 SER A O 1
ATOM 1034 N N . LYS A 1 136 ? -9.759 -0.970 21.073 1.00 27.89 136 LYS A N 1
ATOM 1035 C CA . LYS A 1 136 ? -11.140 -1.365 21.250 1.00 29.66 136 LYS A CA 1
ATOM 1036 C C . LYS A 1 136 ? -11.269 -2.870 21.028 1.00 30.34 136 LYS A C 1
ATOM 1037 O O . LYS A 1 136 ? -10.396 -3.492 20.440 1.00 30.92 136 LYS A O 1
ATOM 1043 N N . SER A 1 137 ? -12.349 -3.466 21.506 1.00 30.93 137 SER A N 1
ATOM 1044 C CA . SER A 1 137 ? -12.576 -4.886 21.269 1.00 31.09 137 SER A CA 1
ATOM 1045 C C . SER A 1 137 ? -13.706 -5.098 20.285 1.00 31.47 137 SER A C 1
ATOM 1046 O O . SER A 1 137 ? -14.297 -4.149 19.785 1.00 29.55 137 SER A O 1
ATOM 1049 N N . GLU A 1 138 ? -14.016 -6.369 20.038 1.00 32.41 138 GLU A N 1
ATOM 1050 C CA . GLU A 1 138 ? -15.251 -6.753 19.371 1.00 34.02 138 GLU A CA 1
ATOM 1051 C C . GLU A 1 138 ? -16.484 -6.102 20.006 1.00 32.78 138 GLU A C 1
ATOM 1052 O O . GLU A 1 138 ? -17.514 -5.993 19.357 1.00 32.55 138 GLU A O 1
ATOM 1058 N N . SER A 1 139 ? -16.390 -5.682 21.270 1.00 30.76 139 SER A N 1
ATOM 1059 C CA . SER A 1 139 ? -17.525 -5.040 21.938 1.00 31.47 139 SER A CA 1
ATOM 1060 C C . SER A 1 139 ? -17.575 -3.528 21.696 1.00 30.73 139 SER A C 1
ATOM 1061 O O . SER A 1 139 ? -18.534 -2.877 22.096 1.00 31.91 139 SER A O 1
ATOM 1064 N N . GLY A 1 140 ? -16.535 -2.976 21.069 1.00 29.30 140 GLY A N 1
ATOM 1065 C CA . GLY A 1 140 ? -16.462 -1.549 20.770 1.00 29.28 140 GLY A CA 1
ATOM 1066 C C . GLY A 1 140 ? -15.785 -0.682 21.823 1.00 29.68 140 GLY A C 1
ATOM 1067 O O . GLY A 1 140 ? -15.503 0.484 21.559 1.00 30.07 140 GLY A O 1
ATOM 1068 N N . GLU A 1 141 ? -15.516 -1.240 23.007 1.00 30.43 141 GLU A N 1
ATOM 1069 C CA . GLU A 1 141 ? -15.046 -0.455 24.149 1.00 30.85 141 GLU A CA 1
ATOM 1070 C C . GLU A 1 141 ? -13.560 -0.162 24.049 1.00 29.92 141 GLU A C 1
ATOM 1071 O O . GLU A 1 141 ? -12.786 -1.085 23.900 1.00 27.90 141 GLU A O 1
ATOM 1077 N N . ARG A 1 142 ? -13.183 1.111 24.155 1.00 31.71 142 ARG A N 1
ATOM 1078 C CA . ARG A 1 142 ? -11.773 1.510 24.259 1.00 33.47 142 ARG A CA 1
ATOM 1079 C C . ARG A 1 142 ? -11.268 1.211 25.665 1.00 31.83 142 ARG A C 1
ATOM 1080 O O . ARG A 1 142 ? -11.877 1.647 26.641 1.00 30.68 142 ARG A O 1
ATOM 1088 N N . LYS A 1 143 ? -10.170 0.468 25.767 1.00 29.98 143 LYS A N 1
ATOM 1089 C CA . LYS A 1 143 ? -9.515 0.223 27.053 1.00 29.95 143 LYS A CA 1
ATOM 1090 C C . LYS A 1 143 ? -8.034 0.439 26.882 1.00 27.23 143 LYS A C 1
ATOM 1091 O O . LYS A 1 143 ? -7.480 0.027 25.878 1.00 25.81 143 LYS A O 1
ATOM 1097 N N . CYS A 1 144 ? -7.405 1.095 27.850 1.00 25.18 144 CYS A N 1
ATOM 1098 C CA . CYS A 1 144 ? -5.950 1.125 27.931 1.00 25.33 144 CYS A CA 1
ATOM 1099 C C . CYS A 1 144 ? -5.544 0.230 29.073 1.00 24.34 144 CYS A C 1
ATOM 1100 O O . CYS A 1 144 ? -5.971 0.427 30.209 1.00 26.10 144 CYS A O 1
ATOM 1103 N N . VAL A 1 145 ? -4.743 -0.773 28.769 1.00 22.04 145 VAL A N 1
ATOM 1104 C CA . VAL A 1 145 ? -4.443 -1.804 29.726 1.00 21.07 145 VAL A CA 1
ATOM 1105 C C . VAL A 1 145 ? -2.948 -1.738 30.034 1.00 19.60 145 VAL A C 1
ATOM 1106 O O . VAL A 1 145 ? -2.126 -1.660 29.106 1.00 17.79 145 VAL A O 1
ATOM 1110 N N . ASP A 1 146 ? -2.596 -1.756 31.320 1.00 19.14 146 ASP A N 1
ATOM 1111 C CA . ASP A 1 146 ? -1.192 -1.812 31.729 1.00 19.24 146 ASP A CA 1
ATOM 1112 C C . ASP A 1 146 ? -0.509 -3.031 31.119 1.00 17.96 146 ASP A C 1
ATOM 1113 O O . ASP A 1 146 ? -1.105 -4.111 31.007 1.00 17.14 146 ASP A O 1
ATOM 1118 N N . LEU A 1 147 ? 0.746 -2.832 30.736 1.00 17.26 147 LEU A N 1
ATOM 1119 C CA . LEU A 1 147 ? 1.653 -3.905 30.381 1.00 17.67 147 LEU A CA 1
ATOM 1120 C C . LEU A 1 147 ? 2.449 -4.292 31.633 1.00 17.85 147 LEU A C 1
ATOM 1121 O O . LEU A 1 147 ? 2.960 -3.425 32.351 1.00 16.88 147 LEU A O 1
ATOM 1126 N N . GLY A 1 148 ? 2.533 -5.596 31.882 1.00 18.65 148 GLY A N 1
ATOM 1127 C CA . GLY A 1 148 ? 3.241 -6.137 33.023 1.00 19.30 148 GLY A CA 1
ATOM 1128 C C . GLY A 1 148 ? 4.044 -7.337 32.585 1.00 19.22 148 GLY A C 1
ATOM 1129 O O . GLY A 1 148 ? 4.076 -7.667 31.397 1.00 17.76 148 GLY A O 1
ATOM 1130 N N . ILE A 1 149 ? 4.681 -7.982 33.558 1.00 20.49 149 ILE A N 1
ATOM 1131 C CA . ILE A 1 149 ? 5.534 -9.158 33.330 1.00 21.61 149 ILE A CA 1
ATOM 1132 C C . ILE A 1 149 ? 4.853 -10.450 33.814 1.00 22.87 149 ILE A C 1
ATOM 1133 O O . ILE A 1 149 ? 4.340 -10.502 34.932 1.00 21.79 149 ILE A O 1
ATOM 1138 N N . LYS A 1 150 ? 4.847 -11.462 32.947 1.00 23.85 150 LYS A N 1
ATOM 1139 C CA . LYS A 1 150 ? 4.440 -12.819 33.273 1.00 28.14 150 LYS A CA 1
ATOM 1140 C C . LYS A 1 150 ? 5.683 -13.660 33.543 1.00 31.47 150 LYS A C 1
ATOM 1141 O O . LYS A 1 150 ? 6.583 -13.722 32.708 1.00 33.06 150 LYS A O 1
ATOM 1147 N N . ILE A 1 151 ? 5.710 -14.346 34.671 1.00 35.54 151 ILE A N 1
ATOM 1148 C CA . ILE A 1 151 ? 6.856 -15.186 35.021 1.00 39.82 151 ILE A CA 1
ATOM 1149 C C . ILE A 1 151 ? 6.610 -16.643 34.629 1.00 43.71 151 ILE A C 1
ATOM 1150 O O . ILE A 1 151 ? 5.757 -17.313 35.213 1.00 50.09 151 ILE A O 1
ATOM 1155 N N . ASP A 1 152 ? 7.378 -17.118 33.654 1.00 44.89 152 ASP A N 1
ATOM 1156 C CA . ASP A 1 152 ? 7.186 -18.438 33.084 1.00 50.47 152 ASP A CA 1
ATOM 1157 C C . ASP A 1 152 ? 8.476 -18.985 32.472 1.00 51.17 152 ASP A C 1
ATOM 1158 O O . ASP A 1 152 ? 9.573 -18.715 32.969 1.00 53.86 152 ASP A O 1
ATOM 1163 N N . ASN A 1 156 ? 13.063 -16.417 30.203 1.00 42.70 156 ASN A N 1
ATOM 1164 C CA . ASN A 1 156 ? 12.822 -15.051 29.747 1.00 40.75 156 ASN A CA 1
ATOM 1165 C C . ASN A 1 156 ? 11.379 -14.654 30.050 1.00 39.10 156 ASN A C 1
ATOM 1166 O O . ASN A 1 156 ? 10.444 -15.200 29.462 1.00 39.09 156 ASN A O 1
ATOM 1171 N N . ARG A 1 157 ? 11.199 -13.710 30.969 1.00 35.57 157 ARG A N 1
ATOM 1172 C CA . ARG A 1 157 ? 9.868 -13.355 31.456 1.00 32.07 157 ARG A CA 1
ATOM 1173 C C . ARG A 1 157 ? 9.177 -12.389 30.482 1.00 28.11 157 ARG A C 1
ATOM 1174 O O . ARG A 1 157 ? 9.733 -11.343 30.141 1.00 25.46 157 ARG A O 1
ATOM 1182 N N . ARG A 1 158 ? 7.963 -12.746 30.062 1.00 24.53 158 ARG A N 1
ATOM 1183 C CA . ARG A 1 158 ? 7.295 -12.094 28.929 1.00 23.19 158 ARG A CA 1
ATOM 1184 C C . ARG A 1 158 ? 6.528 -10.825 29.286 1.00 21.41 158 ARG A C 1
ATOM 1185 O O . ARG A 1 158 ? 5.866 -10.734 30.336 1.00 21.18 158 ARG A O 1
ATOM 1193 N N . LEU A 1 159 ? 6.601 -9.850 28.391 1.00 18.94 159 LEU A N 1
ATOM 1194 C CA . LEU A 1 159 ? 5.796 -8.658 28.518 1.00 18.33 159 LEU A CA 1
ATOM 1195 C C . LEU A 1 159 ? 4.400 -8.968 27.977 1.00 18.10 159 LEU A C 1
ATOM 1196 O O . LEU A 1 159 ? 4.237 -9.367 26.813 1.00 16.98 159 LEU A O 1
ATOM 1201 N N . VAL A 1 160 ? 3.403 -8.792 28.844 1.00 18.29 160 VAL A N 1
ATOM 1202 C CA . VAL A 1 160 ? 1.988 -9.115 28.548 1.00 18.56 160 VAL A CA 1
ATOM 1203 C C . VAL A 1 160 ? 1.047 -8.013 29.027 1.00 18.95 160 VAL A C 1
ATOM 1204 O O . VAL A 1 160 ? 1.411 -7.202 29.882 1.00 18.31 160 VAL A O 1
ATOM 1208 N N . LEU A 1 161 ? -0.168 -7.981 28.480 1.00 19.39 161 LEU A N 1
ATOM 1209 C CA . LEU A 1 161 ? -1.235 -7.207 29.076 1.00 20.30 161 LEU A CA 1
ATOM 1210 C C . LEU A 1 161 ? -1.523 -7.736 30.479 1.00 21.10 161 LEU A C 1
ATOM 1211 O 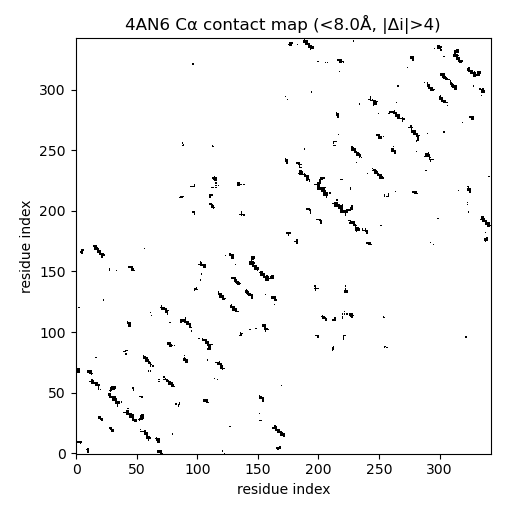O . LEU A 1 161 ? -1.686 -8.931 30.670 1.00 20.42 161 LEU A O 1
ATOM 1216 N N . LYS A 1 162 ? -1.561 -6.840 31.454 1.00 21.84 162 LYS A N 1
ATOM 1217 C CA . LYS A 1 162 ? -1.726 -7.231 32.847 1.00 23.36 162 LYS A CA 1
ATOM 1218 C C . LYS A 1 162 ? -2.341 -6.072 33.649 1.00 24.00 162 LYS A C 1
ATOM 1219 O O . LYS A 1 162 ? -1.639 -5.372 34.380 1.00 22.50 162 LYS A O 1
ATOM 1225 N N . GLU A 1 163 ? -3.655 -5.875 33.507 1.00 25.58 163 GLU A N 1
ATOM 1226 C CA . GLU A 1 163 ? -4.324 -4.683 34.075 1.00 28.28 163 GLU A CA 1
ATOM 1227 C C . GLU A 1 163 ? -3.966 -4.372 35.529 1.00 29.05 163 GLU A C 1
ATOM 1228 O O . GLU A 1 163 ? -3.770 -3.216 35.892 1.00 34.37 163 GLU A O 1
ATOM 1234 N N . GLY A 1 164 ? -3.873 -5.352 36.396 1.00 28.14 164 GLY A N 1
ATOM 1235 C CA . GLY A 1 164 ? -3.593 -4.971 37.786 1.00 27.73 164 GLY A CA 1
ATOM 1236 C C . GLY A 1 164 ? -2.154 -4.639 38.161 1.00 25.73 164 GLY A C 1
ATOM 1237 O O . GLY A 1 164 ? -1.880 -4.332 39.307 1.00 26.04 164 GLY A O 1
ATOM 1238 N N . ASP A 1 165 ? -1.220 -4.712 37.223 1.00 23.32 165 ASP A N 1
ATOM 1239 C CA . ASP A 1 165 ? 0.143 -4.969 37.623 1.00 22.80 165 ASP A CA 1
ATOM 1240 C C . ASP A 1 165 ? 1.173 -4.464 36.630 1.00 21.32 165 ASP A C 1
ATOM 1241 O O . ASP A 1 165 ? 1.854 -5.261 35.987 1.00 20.44 165 ASP A O 1
ATOM 1246 N N . PRO A 1 166 ? 1.319 -3.131 36.536 1.00 20.30 166 PRO A N 1
ATOM 1247 C CA . PRO A 1 166 ? 2.232 -2.571 35.550 1.00 19.35 166 PRO A CA 1
ATOM 1248 C C . PRO A 1 166 ? 3.683 -2.851 35.896 1.00 18.48 166 PRO A C 1
ATOM 1249 O O . PRO A 1 166 ? 4.073 -2.848 37.069 1.00 18.35 166 PRO A O 1
ATOM 1253 N N . PHE A 1 167 ? 4.458 -3.094 34.857 1.00 17.93 167 PHE A N 1
ATOM 1254 C CA . PHE A 1 167 ? 5.899 -3.267 34.934 1.00 17.59 167 PHE A CA 1
ATOM 1255 C C . PHE A 1 167 ? 6.476 -1.859 34.919 1.00 17.52 167 PHE A C 1
ATOM 1256 O O . PHE A 1 167 ? 6.305 -1.137 33.934 1.00 16.46 167 PHE A O 1
ATOM 1264 N N . LYS A 1 168 ? 7.110 -1.442 36.015 1.00 17.75 168 LYS A N 1
ATOM 1265 C CA . LYS A 1 168 ? 7.619 -0.070 36.118 1.00 17.95 168 LYS A CA 1
ATOM 1266 C C . LYS A 1 168 ? 8.879 0.016 35.266 1.00 17.20 168 LYS A C 1
ATOM 1267 O O . LYS A 1 168 ? 9.739 -0.853 35.378 1.00 17.90 168 LYS A O 1
ATOM 1273 N N . VAL A 1 169 ? 8.959 1.016 34.379 1.00 16.64 169 VAL A N 1
ATOM 1274 C CA . VAL A 1 169 ? 10.084 1.118 33.435 1.00 16.13 169 VAL A CA 1
ATOM 1275 C C . VAL A 1 169 ? 10.752 2.490 33.447 1.00 16.54 169 VAL A C 1
ATOM 1276 O O . VAL A 1 169 ? 10.147 3.501 33.830 1.00 16.38 169 VAL A O 1
ATOM 1280 N N . LYS A 1 170 ? 12.015 2.487 33.032 1.00 16.85 170 LYS A N 1
ATOM 1281 C CA . LYS A 1 170 ? 12.764 3.696 32.714 1.00 17.47 170 LYS A CA 1
ATOM 1282 C C . LYS A 1 170 ? 13.437 3.522 31.366 1.00 16.64 170 LYS A C 1
ATOM 1283 O O . LYS A 1 170 ? 13.536 2.403 30.857 1.00 15.77 170 LYS A O 1
ATOM 1289 N N . PHE A 1 171 ? 13.911 4.629 30.800 1.00 16.89 171 PHE A N 1
ATOM 1290 C CA . PHE A 1 171 ? 14.439 4.663 29.424 1.00 17.30 171 PHE A CA 1
ATOM 1291 C C . PHE A 1 171 ? 15.874 5.178 29.350 1.00 18.65 171 PHE A C 1
ATOM 1292 O O . PHE A 1 171 ? 16.156 6.330 29.713 1.00 19.47 171 PHE A O 1
ATOM 1300 N N . LYS A 1 172 ? 16.772 4.309 28.892 1.00 19.50 172 LYS A N 1
ATOM 1301 C CA . LYS A 1 172 ? 18.187 4.619 28.782 1.00 21.53 172 LYS A CA 1
ATOM 1302 C C . LYS A 1 172 ? 18.542 4.872 27.325 1.00 22.04 172 LYS A C 1
ATOM 1303 O O . LYS A 1 172 ? 18.383 3.998 26.481 1.00 21.31 172 LYS A O 1
ATOM 1309 N N . LYS A 1 173 ? 19.039 6.067 27.053 1.00 23.41 173 LYS A N 1
ATOM 1310 C CA . LYS A 1 173 ? 19.413 6.488 25.711 1.00 25.95 173 LYS A CA 1
ATOM 1311 C C . LYS A 1 173 ? 20.686 5.782 25.261 1.00 27.30 173 LYS A C 1
ATOM 1312 O O . LYS A 1 173 ? 21.677 5.808 25.959 1.00 25.36 173 LYS A O 1
ATOM 1318 N N . VAL A 1 174 ? 20.624 5.133 24.106 1.00 30.01 174 VAL A N 1
ATOM 1319 C CA . VAL A 1 174 ? 21.787 4.519 23.491 1.00 34.53 174 VAL A CA 1
ATOM 1320 C C . VAL A 1 174 ? 22.433 5.564 22.593 1.00 39.33 174 VAL A C 1
ATOM 1321 O O . VAL A 1 174 ? 23.545 6.024 22.858 1.00 43.39 174 VAL A O 1
ATOM 1325 N N . ASP A 1 175 ? 21.707 5.958 21.553 1.00 43.44 175 ASP A N 1
ATOM 1326 C CA . ASP A 1 175 ? 22.245 6.777 20.476 1.00 48.66 175 ASP A CA 1
ATOM 1327 C C . ASP A 1 175 ? 21.154 7.738 20.033 1.00 49.78 175 ASP A C 1
ATOM 1328 O O . ASP A 1 175 ? 20.000 7.565 20.413 1.00 46.15 175 ASP A O 1
ATOM 1333 N N . GLU A 1 176 ? 21.526 8.745 19.239 1.00 55.02 176 GLU A N 1
ATOM 1334 C CA . GLU A 1 176 ? 20.577 9.710 18.662 1.00 57.30 176 GLU A CA 1
ATOM 1335 C C . GLU A 1 176 ? 20.178 9.336 17.230 1.00 58.23 176 GLU A C 1
ATOM 1336 O O . GLU A 1 176 ? 21.012 8.936 16.414 1.00 59.67 176 GLU A O 1
ATOM 1342 N N . TYR B 1 2 ? -22.470 10.211 -8.004 1.00 44.78 2 TYR B N 1
ATOM 1343 C CA . TYR B 1 2 ? -22.469 10.803 -6.636 1.00 45.12 2 TYR B CA 1
ATOM 1344 C C . TYR B 1 2 ? -21.056 11.183 -6.246 1.00 40.95 2 TYR B C 1
ATOM 1345 O O . TYR B 1 2 ? -20.139 10.372 -6.399 1.00 37.22 2 TYR B O 1
ATOM 1354 N N . THR B 1 3 ? -20.884 12.405 -5.743 1.00 38.75 3 THR B N 1
ATOM 1355 C CA . THR B 1 3 ? -19.630 12.815 -5.138 1.00 36.47 3 THR B CA 1
ATOM 1356 C C . THR B 1 3 ? -19.482 12.002 -3.852 1.00 34.79 3 THR B C 1
ATOM 1357 O O . THR B 1 3 ? -20.457 11.773 -3.149 1.00 35.55 3 THR B O 1
ATOM 1361 N N . VAL B 1 4 ? -18.267 11.542 -3.573 1.00 32.22 4 VAL B N 1
ATOM 1362 C CA . VAL B 1 4 ? -17.970 10.781 -2.349 1.00 30.02 4 VAL B CA 1
ATOM 1363 C C . VAL B 1 4 ? -17.683 11.774 -1.224 1.00 30.17 4 VAL B C 1
ATOM 1364 O O . VAL B 1 4 ? -16.897 12.689 -1.400 1.00 29.05 4 VAL B O 1
ATOM 1368 N N . HIS B 1 5 ? -18.319 11.585 -0.069 1.00 31.57 5 HIS B N 1
ATOM 1369 C CA . HIS B 1 5 ? -18.095 12.440 1.086 1.00 33.03 5 HIS B CA 1
ATOM 1370 C C . HIS B 1 5 ? -17.354 11.692 2.209 1.00 32.21 5 HIS B C 1
ATOM 1371 O O . HIS B 1 5 ? -17.562 10.498 2.439 1.00 30.85 5 HIS B O 1
ATOM 1378 N N . ASP B 1 6 ? -16.490 12.420 2.909 1.00 32.56 6 ASP B N 1
ATOM 1379 C CA . ASP B 1 6 ? -15.775 11.902 4.065 1.00 31.17 6 ASP B CA 1
ATOM 1380 C C . ASP B 1 6 ? -16.661 11.870 5.321 1.00 34.03 6 ASP B C 1
ATOM 1381 O O . ASP B 1 6 ? -17.841 12.216 5.254 1.00 36.12 6 ASP B O 1
ATOM 1386 N N . THR B 1 7 ? -16.097 11.464 6.462 1.00 34.54 7 THR B N 1
ATOM 1387 C CA . THR B 1 7 ? -16.883 11.280 7.694 1.00 36.62 7 THR B CA 1
ATOM 1388 C C . THR B 1 7 ? -17.502 12.564 8.228 1.00 40.38 7 THR B C 1
ATOM 1389 O O . THR B 1 7 ? -18.512 12.513 8.923 1.00 41.75 7 THR B O 1
ATOM 1393 N N . ASP B 1 8 ? -16.886 13.703 7.902 1.00 42.21 8 ASP B N 1
ATOM 1394 C CA . ASP B 1 8 ? -17.417 15.023 8.263 1.00 45.46 8 ASP B CA 1
ATOM 1395 C C . ASP B 1 8 ? -18.549 15.477 7.330 1.00 45.73 8 ASP B C 1
ATOM 1396 O O . ASP B 1 8 ? -19.292 16.396 7.662 1.00 48.79 8 ASP B O 1
ATOM 1401 N N . GLY B 1 9 ? -18.679 14.818 6.182 1.00 44.57 9 GLY B N 1
ATOM 1402 C CA . GLY B 1 9 ? -19.690 15.143 5.179 1.00 44.50 9 GLY B CA 1
ATOM 1403 C C . GLY B 1 9 ? -19.128 15.925 4.010 1.00 43.96 9 GLY B C 1
ATOM 1404 O O . GLY B 1 9 ? -19.866 16.294 3.093 1.00 44.44 9 GLY B O 1
ATOM 1405 N N . LYS B 1 10 ? -17.821 16.174 4.035 1.00 42.39 10 LYS B N 1
ATOM 1406 C CA . LYS B 1 10 ? -17.178 16.997 3.020 1.00 41.68 10 LYS B CA 1
ATOM 1407 C C . LYS B 1 10 ? -16.686 16.134 1.854 1.00 38.83 10 LYS B C 1
ATOM 1408 O O . LYS B 1 10 ? -16.168 15.033 2.069 1.00 37.29 10 LYS B O 1
ATOM 1414 N N . PRO B 1 11 ? -16.850 16.622 0.613 1.00 37.17 11 PRO B N 1
ATOM 1415 C CA . PRO B 1 11 ? -16.385 15.852 -0.525 1.00 34.62 11 PRO B CA 1
ATOM 1416 C C . PRO B 1 11 ? -14.945 15.389 -0.347 1.00 32.18 11 PRO B C 1
ATOM 1417 O O . PRO B 1 11 ? -14.102 16.166 0.135 1.00 30.21 11 PRO B O 1
ATOM 1421 N N . VAL B 1 12 ? -14.681 14.125 -0.707 1.00 29.20 12 VAL B N 1
ATOM 1422 C CA . VAL B 1 12 ? -13.319 13.589 -0.711 1.00 27.08 12 VAL B CA 1
ATOM 1423 C C . VAL B 1 12 ? -12.517 14.297 -1.791 1.00 27.94 12 VAL B C 1
ATOM 1424 O O . VAL B 1 12 ? -12.995 14.490 -2.910 1.00 29.61 12 VAL B O 1
ATOM 1428 N N . LEU B 1 13 ? -11.310 14.722 -1.452 1.00 28.66 13 LEU B N 1
ATOM 1429 C CA . LEU B 1 13 ? -10.459 15.375 -2.432 1.00 29.65 13 LEU B CA 1
ATOM 1430 C C . LEU B 1 13 ? -9.840 14.383 -3.409 1.00 28.95 13 LEU B C 1
ATOM 1431 O O . LEU B 1 13 ? -9.402 13.299 -3.017 1.00 26.33 13 LEU B O 1
ATOM 1436 N N . ASN B 1 14 ? -9.825 14.773 -4.680 1.00 30.09 14 ASN B N 1
ATOM 1437 C CA . ASN B 1 14 ? -9.056 14.114 -5.723 1.00 30.29 14 ASN B CA 1
ATOM 1438 C C . ASN B 1 14 ? -7.645 14.719 -5.828 1.00 33.13 14 ASN B C 1
ATOM 1439 O O . ASN B 1 14 ? -7.480 15.938 -5.904 1.00 35.11 14 ASN B O 1
ATOM 1444 N N . ASN B 1 15 ? -6.626 13.867 -5.817 1.00 33.45 15 ASN B N 1
ATOM 1445 C CA . ASN B 1 15 ? -5.228 14.292 -6.025 1.00 36.26 15 ASN B CA 1
ATOM 1446 C C . ASN B 1 15 ? -4.610 15.118 -4.904 1.00 37.41 15 ASN B C 1
ATOM 1447 O O . ASN B 1 15 ? -3.442 15.456 -4.970 1.00 41.75 15 ASN B O 1
ATOM 1452 N N . ALA B 1 16 ? -5.380 15.438 -3.878 1.00 37.36 16 ALA B N 1
ATOM 1453 C CA . ALA B 1 16 ? -4.835 16.092 -2.708 1.00 37.37 16 ALA B CA 1
ATOM 1454 C C . ALA B 1 16 ? -5.517 15.546 -1.476 1.00 35.52 16 ALA B C 1
ATOM 1455 O O . ALA B 1 16 ? -6.510 14.809 -1.559 1.00 34.69 16 ALA B O 1
ATOM 1457 N N . GLY B 1 17 ? -4.979 15.907 -0.323 1.00 34.06 17 GLY B N 1
ATOM 1458 C CA . GLY B 1 17 ? -5.535 15.441 0.923 1.00 32.34 17 GLY B CA 1
ATOM 1459 C C . GLY B 1 17 ? -5.207 13.977 1.135 1.00 29.45 17 GLY B C 1
ATOM 1460 O O . GLY B 1 17 ? -4.767 13.275 0.219 1.00 26.85 17 GLY B O 1
ATOM 1461 N N . GLN B 1 18 ? -5.441 13.537 2.363 1.00 29.03 18 GLN B N 1
ATOM 1462 C CA . GLN B 1 18 ? -5.159 12.172 2.801 1.00 27.60 18 GLN B CA 1
ATOM 1463 C C . GLN B 1 18 ? -6.322 11.647 3.624 1.00 25.77 18 GLN B C 1
ATOM 1464 O O . GLN B 1 18 ? -6.934 12.382 4.423 1.00 25.58 18 GLN B O 1
ATOM 1470 N N . TYR B 1 19 ? -6.621 10.368 3.440 1.00 23.15 19 TYR B N 1
ATOM 1471 C CA . TYR B 1 19 ? -7.745 9.744 4.124 1.00 22.25 19 TYR B CA 1
ATOM 1472 C C . TYR B 1 19 ? -7.359 8.402 4.688 1.00 20.38 19 TYR B C 1
ATOM 1473 O O . TYR B 1 19 ? -6.505 7.713 4.134 1.00 19.18 19 TYR B O 1
AT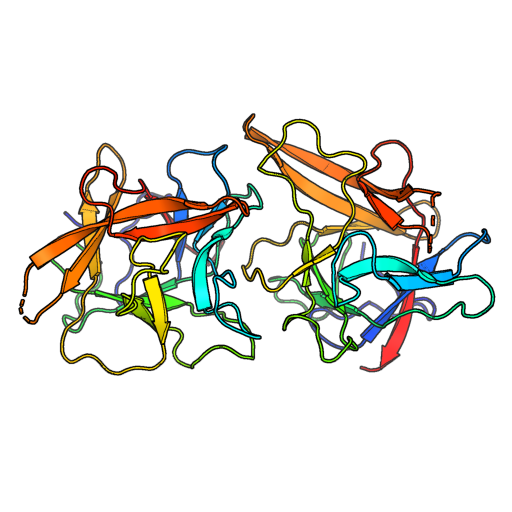OM 1482 N N . TYR B 1 20 ? -8.015 8.043 5.786 1.00 19.82 20 TYR B N 1
ATOM 1483 C CA . TYR B 1 20 ? -8.024 6.681 6.267 1.00 19.35 20 TYR B CA 1
ATOM 1484 C C . TYR B 1 20 ? -9.257 6.029 5.663 1.00 18.63 20 TYR B C 1
ATOM 1485 O O . TYR B 1 20 ? -10.327 6.637 5.644 1.00 19.34 20 TYR B O 1
ATOM 1494 N N . ILE B 1 21 ? -9.098 4.815 5.163 1.00 17.65 21 ILE B N 1
ATOM 1495 C CA . ILE B 1 21 ? -10.228 4.000 4.747 1.00 18.27 21 ILE B CA 1
ATOM 1496 C C . ILE B 1 21 ? -10.641 3.131 5.941 1.00 18.94 21 ILE B C 1
ATOM 1497 O O . ILE B 1 21 ? -9.956 2.166 6.298 1.00 18.08 21 ILE B O 1
ATOM 1502 N N . LEU B 1 22 ? -11.746 3.509 6.574 1.00 20.56 22 LEU B N 1
ATOM 1503 C CA . LEU B 1 22 ? -12.185 2.877 7.819 1.00 22.76 22 LEU B CA 1
ATOM 1504 C C . LEU B 1 22 ? -13.382 1.955 7.586 1.00 23.34 22 LEU B C 1
ATOM 1505 O O . LEU B 1 22 ? -14.199 2.204 6.690 1.00 22.68 22 LEU B O 1
ATOM 1510 N N . PRO B 1 23 ? -13.505 0.890 8.396 1.00 24.50 23 PRO B N 1
ATOM 1511 C CA . PRO B 1 23 ? -14.718 0.107 8.298 1.00 24.90 23 PRO B CA 1
ATOM 1512 C C . PRO B 1 23 ? -15.880 0.989 8.764 1.00 27.39 23 PRO B C 1
ATOM 1513 O O . PRO B 1 23 ? -15.716 1.795 9.692 1.00 26.85 23 PRO B O 1
ATOM 1517 N N . ALA B 1 24 ? -17.021 0.893 8.092 1.00 28.88 24 ALA B N 1
ATOM 1518 C CA . ALA B 1 24 ? -18.195 1.634 8.512 1.00 32.24 24 ALA B CA 1
ATOM 1519 C C . ALA B 1 24 ? -18.774 0.967 9.761 1.00 35.62 24 ALA B C 1
ATOM 1520 O O . ALA B 1 24 ? -19.426 1.623 10.554 1.00 35.51 24 ALA B O 1
ATOM 1522 N N . LYS B 1 25 ? -18.474 -0.327 9.919 1.00 39.17 25 LYS B N 1
ATOM 1523 C CA . LYS B 1 25 ? -18.875 -1.153 11.059 1.00 43.12 25 LYS B CA 1
ATOM 1524 C C . LYS B 1 25 ? -17.696 -1.316 12.013 1.00 44.05 25 LYS B C 1
ATOM 1525 O O . LYS B 1 25 ? -16.643 -1.788 11.602 1.00 43.86 25 LYS B O 1
ATOM 1531 N N . GLN B 1 26 ? -17.868 -0.987 13.290 1.00 46.37 26 GLN B N 1
ATOM 1532 C CA . GLN B 1 26 ? -16.771 -1.182 14.259 1.00 46.25 26 GLN B CA 1
ATOM 1533 C C . GLN B 1 26 ? -16.848 -2.575 14.895 1.00 45.13 26 GLN B C 1
ATOM 1534 O O . GLN B 1 26 ? -17.828 -3.296 14.707 1.00 43.16 26 GLN B O 1
ATOM 1540 N N . GLY B 1 27 ? -15.797 -2.961 15.612 1.00 44.34 27 GLY B N 1
ATOM 1541 C CA . GLY B 1 27 ? -15.757 -4.257 16.294 1.00 45.37 27 GLY B CA 1
ATOM 1542 C C . GLY B 1 27 ? -15.174 -5.388 15.466 1.00 44.41 27 GLY B C 1
ATOM 1543 O O . GLY B 1 27 ? -14.978 -6.495 15.972 1.00 43.88 27 GLY B O 1
ATOM 1544 N N . LYS B 1 28 ? -14.883 -5.095 14.199 1.00 45.29 28 LYS B N 1
ATOM 1545 C CA . LYS B 1 28 ? -14.374 -6.065 13.221 1.00 45.28 28 LYS B CA 1
ATOM 1546 C C . LYS B 1 28 ? -12.972 -5.641 12.712 1.00 42.77 28 LYS B C 1
ATOM 1547 O O . LYS B 1 28 ? -12.670 -5.767 11.528 1.00 43.30 28 LYS B O 1
ATOM 1553 N N . GLY B 1 29 ? -12.117 -5.141 13.607 1.00 39.66 29 GLY B N 1
ATOM 1554 C CA . GLY B 1 29 ? -10.783 -4.659 13.228 1.00 35.66 29 GLY B CA 1
ATOM 1555 C C . GLY B 1 29 ? -10.794 -3.195 12.804 1.00 32.64 29 GLY B C 1
ATOM 1556 O O . GLY B 1 29 ? -11.852 -2.577 12.722 1.00 34.20 29 GLY B O 1
ATOM 1557 N N . GLY B 1 30 ? -9.614 -2.645 12.528 1.00 28.48 30 GLY B N 1
ATOM 1558 C CA . GLY B 1 30 ? -9.452 -1.215 12.235 1.00 26.16 30 GLY B CA 1
ATOM 1559 C C . GLY B 1 30 ? -9.419 -0.872 10.749 1.00 23.70 30 GLY B C 1
ATOM 1560 O O . GLY B 1 30 ? -9.927 -1.624 9.915 1.00 22.24 30 GLY B O 1
ATOM 1561 N N . GLY B 1 31 ? -8.807 0.267 10.432 1.00 22.23 31 GLY B N 1
ATOM 1562 C CA . GLY B 1 31 ? -8.748 0.782 9.068 1.00 19.75 31 GLY B CA 1
ATOM 1563 C C . GLY B 1 31 ? -7.761 0.004 8.225 1.00 17.94 31 GLY B C 1
ATOM 1564 O O . GLY B 1 31 ? -7.012 -0.814 8.745 1.00 17.85 31 GLY B O 1
ATOM 1565 N N . LEU B 1 32 ? -7.772 0.251 6.921 1.00 16.63 32 LEU B N 1
ATOM 1566 C CA . LEU B 1 32 ? -6.859 -0.416 6.003 1.00 15.39 32 LEU B CA 1
ATOM 1567 C C . LEU B 1 32 ? -5.427 0.075 6.157 1.00 15.01 32 LEU B C 1
ATOM 1568 O O . LEU B 1 32 ? -5.154 1.277 6.132 1.00 14.83 32 LEU B O 1
ATOM 1573 N N . GLY B 1 33 ? -4.522 -0.886 6.302 1.00 14.69 33 GLY B N 1
ATOM 1574 C CA . GLY B 1 33 ? -3.093 -0.652 6.296 1.00 14.71 33 GLY B CA 1
ATOM 1575 C C . GLY B 1 33 ? -2.390 -1.814 5.613 1.00 14.59 33 GLY B C 1
ATOM 1576 O O . GLY B 1 33 ? -2.888 -2.366 4.624 1.00 14.83 33 GLY B O 1
ATOM 1577 N N . LEU B 1 34 ? -1.218 -2.176 6.109 1.00 15.03 34 LEU B N 1
ATOM 1578 C CA . LEU B 1 34 ? -0.423 -3.231 5.486 1.00 15.68 34 LEU B CA 1
ATOM 1579 C C . LEU B 1 34 ? -0.152 -4.399 6.439 1.00 16.71 34 LEU B C 1
ATOM 1580 O O . LEU B 1 34 ? 0.104 -4.202 7.626 1.00 15.83 34 LEU B O 1
ATOM 1585 N N . SER B 1 35 ? -0.214 -5.617 5.900 1.00 18.27 35 SER B N 1
ATOM 1586 C CA . SER B 1 35 ? 0.229 -6.811 6.619 1.00 19.78 35 SER B CA 1
ATOM 1587 C C . SER B 1 35 ? 1.016 -7.692 5.664 1.00 20.56 35 SER B C 1
ATOM 1588 O O . SER B 1 35 ? 0.939 -7.552 4.436 1.00 19.47 35 SER B O 1
ATOM 1591 N N . ASN B 1 36 ? 1.780 -8.603 6.250 1.00 22.12 36 ASN B N 1
ATOM 1592 C CA . ASN B 1 36 ? 2.597 -9.508 5.500 1.00 22.91 36 ASN B CA 1
ATOM 1593 C C . ASN B 1 36 ? 1.782 -10.778 5.320 1.00 23.94 36 ASN B C 1
ATOM 1594 O O . ASN B 1 36 ? 1.598 -11.550 6.269 1.00 22.79 36 ASN B O 1
ATOM 1599 N N . ASP B 1 37 ? 1.269 -10.966 4.107 1.00 24.43 37 ASP B N 1
ATOM 1600 C CA . ASP B 1 37 ? 0.602 -12.207 3.705 1.00 26.55 37 ASP B CA 1
ATOM 1601 C C . ASP B 1 37 ? 1.435 -12.857 2.589 1.00 27.20 37 ASP B C 1
ATOM 1602 O O . ASP B 1 37 ? 1.274 -12.531 1.402 1.00 25.52 37 ASP B O 1
ATOM 1607 N N . ASP B 1 38 ? 2.324 -13.773 3.001 1.00 27.42 38 ASP B N 1
ATOM 1608 C CA . ASP B 1 38 ? 3.308 -14.432 2.119 1.00 29.19 38 ASP B CA 1
ATOM 1609 C C . ASP B 1 38 ? 4.158 -13.431 1.323 1.00 28.55 38 ASP B C 1
ATOM 1610 O O . ASP B 1 38 ? 4.459 -13.659 0.137 1.00 27.75 38 ASP B O 1
ATOM 1615 N N . ASP B 1 39 ? 4.552 -12.339 1.967 1.00 26.54 39 ASP B N 1
ATOM 1616 C CA . ASP B 1 39 ? 5.258 -11.246 1.282 1.00 26.64 39 ASP B CA 1
ATOM 1617 C C . ASP B 1 39 ? 6.745 -11.155 1.592 1.00 28.11 39 ASP B C 1
ATOM 1618 O O . ASP B 1 39 ? 7.430 -10.254 1.079 1.00 28.14 39 ASP B O 1
ATOM 1623 N N . GLY B 1 40 ? 7.243 -12.066 2.422 1.00 27.93 40 GLY B N 1
ATOM 1624 C CA . GLY B 1 40 ? 8.669 -12.119 2.714 1.00 29.48 40 GLY B CA 1
ATOM 1625 C C . GLY B 1 40 ? 8.989 -11.274 3.919 1.00 29.15 40 GLY B C 1
ATOM 1626 O O . GLY B 1 40 ? 8.458 -11.508 4.986 1.00 27.96 40 GLY B O 1
ATOM 1627 N N . ASN B 1 41 ? 9.856 -10.281 3.739 1.00 30.33 41 ASN B N 1
ATOM 1628 C CA . ASN B 1 41 ? 10.348 -9.481 4.854 1.00 30.73 41 ASN B CA 1
ATOM 1629 C C . ASN B 1 41 ? 9.626 -8.142 5.002 1.00 29.50 41 ASN B C 1
ATOM 1630 O O . ASN B 1 41 ? 9.970 -7.361 5.895 1.00 30.27 41 ASN B O 1
ATOM 1635 N N . CYS B 1 42 ? 8.614 -7.900 4.159 1.00 27.49 42 CYS B N 1
ATOM 1636 C CA . CYS B 1 42 ? 7.958 -6.595 4.058 1.00 26.24 42 CYS B CA 1
ATOM 1637 C C . CYS B 1 42 ? 6.443 -6.768 3.914 1.00 24.65 42 CYS B C 1
ATOM 1638 O O . CYS B 1 42 ? 5.995 -7.565 3.076 1.00 23.71 42 CYS B O 1
ATOM 1641 N N . PRO B 1 43 ? 5.653 -6.043 4.732 1.00 23.37 43 PRO B N 1
ATOM 1642 C CA . PRO B 1 43 ? 4.186 -6.107 4.637 1.00 22.34 43 PRO B CA 1
ATOM 1643 C C . PRO B 1 43 ? 3.673 -5.406 3.371 1.00 21.98 43 PRO B C 1
ATOM 1644 O O . PRO B 1 43 ? 3.757 -4.177 3.259 1.00 22.99 43 PRO B O 1
ATOM 1648 N N . LEU B 1 44 ? 3.184 -6.200 2.427 1.00 21.09 44 LEU B N 1
ATOM 1649 C CA . LEU B 1 44 ? 2.791 -5.711 1.106 1.00 20.98 44 LEU B CA 1
ATOM 1650 C C . LEU B 1 44 ? 1.307 -5.813 0.850 1.00 19.15 44 LEU B C 1
ATOM 1651 O O . LEU B 1 44 ? 0.835 -5.292 -0.151 1.00 17.95 44 LEU B O 1
ATOM 1656 N N . THR B 1 45 ? 0.592 -6.515 1.730 1.00 18.84 45 THR B N 1
ATOM 1657 C CA . THR B 1 45 ? -0.795 -6.847 1.509 1.00 17.35 45 THR B CA 1
ATOM 1658 C C . THR B 1 45 ? -1.723 -5.893 2.225 1.00 16.38 45 THR B C 1
ATOM 1659 O O . THR B 1 45 ? -1.605 -5.682 3.439 1.00 15.95 45 THR B O 1
ATOM 1663 N N . VAL B 1 46 ? -2.668 -5.341 1.471 1.00 15.41 46 VAL B N 1
ATOM 1664 C CA . VAL B 1 46 ? -3.621 -4.401 2.010 1.00 15.39 46 VAL B CA 1
ATOM 1665 C C . VAL B 1 46 ? -4.608 -5.163 2.885 1.00 16.18 46 VAL B C 1
ATOM 1666 O O . VAL B 1 46 ? -5.263 -6.116 2.439 1.00 15.79 46 VAL B O 1
ATOM 1670 N N . SER B 1 47 ? -4.688 -4.740 4.144 1.00 17.66 47 SER B N 1
ATOM 1671 C CA . SER B 1 47 ? -5.400 -5.497 5.178 1.00 19.13 47 SER B CA 1
ATOM 1672 C C . SER B 1 47 ? -5.929 -4.534 6.200 1.00 19.60 47 SER B C 1
ATOM 1673 O O . SER B 1 47 ? -5.335 -3.461 6.386 1.00 19.69 47 SER B O 1
ATOM 1676 N N . GLN B 1 48 ? -7.018 -4.902 6.873 1.00 19.96 48 GLN B N 1
ATOM 1677 C CA . GLN B 1 48 ? -7.443 -4.161 8.054 1.00 21.90 48 GLN B CA 1
ATOM 1678 C C . GLN B 1 48 ? -6.435 -4.374 9.157 1.00 22.29 48 GLN B C 1
ATOM 1679 O O . GLN B 1 48 ? -6.018 -5.505 9.405 1.00 22.57 48 GLN B O 1
ATOM 1685 N N . THR B 1 49 ? -6.058 -3.307 9.843 1.00 24.29 49 THR B N 1
ATOM 1686 C CA . THR B 1 49 ? -5.277 -3.472 11.056 1.00 27.35 49 THR B CA 1
ATOM 1687 C C . THR B 1 49 ? -6.095 -4.278 12.073 1.00 27.97 49 THR B C 1
ATOM 1688 O O . THR B 1 49 ? -7.284 -4.049 12.219 1.00 27.04 49 THR B O 1
ATOM 1692 N N . PRO B 1 50 ? -5.455 -5.241 12.761 1.00 31.26 50 PRO B N 1
ATOM 1693 C CA . PRO B 1 50 ? -6.128 -6.008 13.809 1.00 34.04 50 PRO B CA 1
ATOM 1694 C C . PRO B 1 50 ? -6.313 -5.201 15.092 1.00 36.69 50 PRO B C 1
ATOM 1695 O O . PRO B 1 50 ? -6.873 -5.717 16.064 1.00 40.19 50 PRO B O 1
ATOM 1699 N N . ILE B 1 51 ? -5.808 -3.966 15.105 1.00 35.36 51 ILE B N 1
ATOM 1700 C CA . ILE B 1 51 ? -6.028 -3.058 16.213 1.00 35.92 51 ILE B CA 1
ATOM 1701 C C . ILE B 1 51 ? -7.338 -2.343 15.974 1.00 37.37 51 ILE B C 1
ATOM 1702 O O . ILE B 1 51 ? -7.496 -1.581 15.012 1.00 34.79 51 ILE B O 1
ATOM 1707 N N . ASP B 1 52 ? -8.294 -2.586 16.857 1.00 40.23 52 ASP B N 1
ATOM 1708 C CA . ASP B 1 52 ? -9.567 -1.919 16.731 1.00 41.35 52 ASP B CA 1
ATOM 1709 C C . ASP B 1 52 ? -9.418 -0.477 17.234 1.00 38.59 52 ASP B C 1
ATOM 1710 O O . ASP B 1 52 ? -9.605 -0.179 18.421 1.00 36.37 52 ASP B O 1
ATOM 1715 N N . LEU B 1 53 ? -9.005 0.383 16.300 1.00 36.16 53 LEU B N 1
ATOM 1716 C CA . LEU B 1 53 ? -8.993 1.839 16.460 1.00 34.06 53 LEU B CA 1
ATOM 1717 C C . LEU B 1 53 ? -9.408 2.477 15.130 1.00 33.96 53 LEU B C 1
ATOM 1718 O O . LEU B 1 53 ? -9.116 1.932 14.063 1.00 34.24 53 LEU B O 1
ATOM 1723 N N . PRO B 1 54 ? -10.065 3.649 15.185 1.00 35.10 54 PRO B N 1
ATOM 1724 C CA . PRO B 1 54 ? -10.604 4.331 14.005 1.00 34.29 54 PRO B CA 1
ATOM 1725 C C . PRO B 1 54 ? -9.503 5.015 13.182 1.00 32.16 54 PRO B C 1
ATOM 1726 O O . PRO B 1 54 ? -9.584 6.219 12.895 1.00 30.78 54 PRO B O 1
ATOM 1730 N N . ILE B 1 55 ? -8.491 4.228 12.822 1.00 30.34 55 ILE B N 1
ATOM 1731 C CA . ILE B 1 55 ? -7.245 4.720 12.219 1.00 29.39 55 ILE B CA 1
ATOM 1732 C C . ILE B 1 55 ? -6.732 3.654 11.271 1.00 26.52 55 ILE B C 1
ATOM 1733 O O . ILE B 1 55 ? -6.874 2.464 11.538 1.00 26.93 55 ILE B O 1
ATOM 1738 N N . GLY B 1 56 ? -6.111 4.075 10.173 1.00 23.47 56 GLY B N 1
ATOM 1739 C CA . GLY B 1 56 ? -5.520 3.122 9.235 1.00 22.06 56 GLY B CA 1
ATOM 1740 C C . GLY B 1 56 ? -4.131 3.589 8.870 1.00 20.70 56 GLY B C 1
ATOM 1741 O O . GLY B 1 56 ? -3.374 4.031 9.739 1.00 21.78 56 GLY B O 1
ATOM 1742 N N . LEU B 1 57 ? -3.799 3.475 7.589 1.00 18.77 57 LEU B N 1
ATOM 1743 C CA . LEU B 1 57 ? -2.633 4.140 6.998 1.00 18.89 57 LEU B CA 1
ATOM 1744 C C . LEU B 1 57 ? -3.189 5.115 6.000 1.00 19.39 57 LEU B C 1
ATOM 1745 O O . LEU B 1 57 ? -4.082 4.740 5.233 1.00 18.24 57 LEU B O 1
ATOM 1750 N N . PRO B 1 58 ? -2.644 6.339 5.953 1.00 20.14 58 PRO B N 1
ATOM 1751 C CA . PRO B 1 58 ? -3.241 7.366 5.107 1.00 20.52 58 PRO B CA 1
ATOM 1752 C C . PRO B 1 58 ? -3.112 7.036 3.632 1.00 19.90 58 PRO B C 1
ATOM 1753 O O . PRO B 1 58 ? -2.105 6.479 3.197 1.00 19.21 58 PRO B O 1
ATOM 1757 N N . VAL B 1 59 ? -4.151 7.372 2.894 1.00 19.27 59 VAL B N 1
ATOM 1758 C CA . VAL B 1 59 ? -4.255 7.061 1.486 1.00 19.49 59 VAL B CA 1
ATOM 1759 C C . VAL B 1 59 ? -4.514 8.373 0.734 1.00 19.47 59 VAL B C 1
ATOM 1760 O O . VAL B 1 59 ? -5.178 9.272 1.252 1.00 19.69 59 VAL B O 1
ATOM 1764 N N . ARG B 1 60 ? -3.941 8.472 -0.463 1.00 19.81 60 ARG B N 1
ATOM 1765 C CA . ARG B 1 60 ? -4.257 9.519 -1.404 1.00 21.45 60 ARG B CA 1
ATOM 1766 C C . ARG B 1 60 ? -4.987 8.908 -2.609 1.00 20.20 60 ARG B C 1
ATOM 1767 O O . ARG B 1 60 ? -4.561 7.885 -3.134 1.00 18.88 60 ARG B O 1
ATOM 1775 N N . PHE B 1 61 ? -6.078 9.562 -3.007 1.00 20.95 61 PHE B N 1
ATOM 1776 C CA . PHE B 1 61 ? -6.855 9.223 -4.193 1.00 21.07 61 PHE B CA 1
ATOM 1777 C C . PHE B 1 61 ? -6.430 10.091 -5.373 1.00 22.67 61 PHE B C 1
ATOM 1778 O O . PHE B 1 61 ? -6.354 11.307 -5.264 1.00 24.23 61 PHE B O 1
ATOM 1786 N N . SER B 1 62 ? -6.146 9.457 -6.507 1.00 25.47 62 SER B N 1
ATOM 1787 C CA . SER B 1 62 ? -5.692 10.172 -7.686 1.00 26.22 62 SER B CA 1
ATOM 1788 C C . SER B 1 62 ? -6.337 9.605 -8.933 1.00 27.41 62 SER B C 1
ATOM 1789 O O . SER B 1 62 ? -6.410 8.395 -9.117 1.00 26.44 62 SER B O 1
ATOM 1792 N N . SER B 1 63 ? -6.826 10.509 -9.772 1.00 30.43 63 SER B N 1
ATOM 1793 C CA . SER B 1 63 ? -7.456 10.182 -11.041 1.00 30.90 63 SER B CA 1
ATOM 1794 C C . SER B 1 63 ? -6.786 11.046 -12.112 1.00 33.76 63 SER B C 1
ATOM 1795 O O . SER B 1 63 ? -6.296 12.138 -11.830 1.00 34.49 63 SER B O 1
ATOM 1798 N N . ARG B 1 64 ? -6.750 10.547 -13.338 1.00 36.14 64 ARG B N 1
ATOM 1799 C CA . ARG B 1 64 ? -6.246 11.353 -14.458 1.00 39.38 64 ARG B CA 1
ATOM 1800 C C . ARG B 1 64 ? -7.134 12.583 -14.682 1.00 39.53 64 ARG B C 1
ATOM 1801 O O . ARG B 1 64 ? -6.636 13.656 -14.995 1.00 40.73 64 ARG B O 1
ATOM 1809 N N . ALA B 1 65 ? -8.441 12.421 -14.496 1.00 39.37 65 ALA B N 1
ATOM 1810 C CA . ALA B 1 65 ? -9.387 13.533 -14.574 1.00 41.50 65 ALA B CA 1
ATOM 1811 C C . ALA B 1 65 ? -9.247 14.416 -13.352 1.00 42.87 65 ALA B C 1
ATOM 1812 O O . ALA B 1 65 ? -9.527 13.986 -12.230 1.00 44.28 65 ALA B O 1
ATOM 1814 N N . ARG B 1 66 ? -8.852 15.663 -13.581 1.00 44.79 66 ARG B N 1
ATOM 1815 C CA . ARG B 1 66 ? -8.341 16.521 -12.524 1.00 45.23 66 ARG B CA 1
ATOM 1816 C C . ARG B 1 66 ? -9.398 17.502 -12.021 1.00 44.05 66 ARG B C 1
ATOM 1817 O O . ARG B 1 66 ? -9.150 18.694 -11.884 1.00 45.15 66 ARG B O 1
ATOM 1825 N N . ILE B 1 67 ? -10.582 16.969 -11.742 1.00 42.60 67 ILE B N 1
ATOM 1826 C CA . ILE B 1 67 ? -11.636 17.692 -11.041 1.00 42.51 67 ILE B CA 1
ATOM 1827 C C . ILE B 1 67 ? -11.303 17.701 -9.540 1.00 41.66 67 ILE B C 1
ATOM 1828 O O . ILE B 1 67 ? -10.404 16.974 -9.099 1.00 40.32 67 ILE B O 1
ATOM 1833 N N . SER B 1 68 ? -12.008 18.519 -8.758 1.00 41.60 68 SER B N 1
ATOM 1834 C CA . SER B 1 68 ? -11.660 18.687 -7.331 1.00 41.01 68 SER B CA 1
ATOM 1835 C C . SER B 1 68 ? -12.037 17.493 -6.443 1.00 38.16 68 SER B C 1
ATOM 1836 O O . SER B 1 68 ? -11.351 17.221 -5.457 1.00 37.52 68 SER B O 1
ATOM 1839 N N . HIS B 1 69 ? -13.115 16.796 -6.796 1.00 36.24 69 HIS B N 1
ATOM 1840 C CA . HIS B 1 69 ? -13.714 15.796 -5.924 1.00 35.74 69 HIS B CA 1
ATOM 1841 C C . HIS B 1 69 ? -13.789 14.423 -6.558 1.00 33.05 69 HIS B C 1
ATOM 1842 O O . HIS B 1 69 ? -13.875 14.287 -7.783 1.00 31.78 69 HIS B O 1
ATOM 1849 N N . ILE B 1 70 ? -13.799 13.420 -5.684 1.00 30.32 70 ILE B N 1
ATOM 1850 C CA . ILE B 1 70 ? -13.943 12.033 -6.073 1.00 28.01 70 ILE B CA 1
ATOM 1851 C C . ILE B 1 70 ? -15.424 11.792 -6.228 1.00 27.68 70 ILE B C 1
ATOM 1852 O O . ILE B 1 70 ? -16.209 12.159 -5.356 1.00 28.92 70 ILE B O 1
ATOM 1857 N N . THR B 1 71 ? -15.806 11.184 -7.342 1.00 26.97 71 THR B N 1
ATOM 1858 C CA . THR B 1 71 ? -17.168 10.682 -7.536 1.00 26.91 71 THR B CA 1
ATOM 1859 C C . THR B 1 71 ? -17.112 9.193 -7.828 1.00 25.86 71 THR B C 1
ATOM 1860 O O . THR B 1 71 ? -16.043 8.648 -8.088 1.00 24.03 71 THR B O 1
ATOM 1864 N N . THR B 1 72 ? -18.286 8.567 -7.820 1.00 26.52 72 THR B N 1
ATOM 1865 C CA . THR B 1 72 ? -18.454 7.158 -8.143 1.00 26.07 72 THR B CA 1
ATOM 1866 C C . THR B 1 72 ? -18.255 6.829 -9.624 1.00 25.87 72 THR B C 1
ATOM 1867 O O . THR B 1 72 ? -18.253 5.657 -9.999 1.00 25.27 72 THR B O 1
ATOM 1871 N N . ALA B 1 73 ? -18.053 7.845 -10.457 1.00 26.59 73 ALA B N 1
ATOM 1872 C CA . ALA B 1 73 ? -17.731 7.637 -11.876 1.00 27.14 73 ALA B CA 1
ATOM 1873 C C . ALA B 1 73 ? -16.232 7.636 -12.189 1.00 26.90 73 ALA B C 1
ATOM 1874 O O . ALA B 1 73 ? -15.830 7.274 -13.296 1.00 27.81 73 ALA B O 1
ATOM 1876 N N . LEU B 1 74 ? -15.402 8.055 -11.245 1.00 26.50 74 LEU B N 1
ATOM 1877 C CA . LEU B 1 74 ? -13.982 8.245 -11.546 1.00 27.20 74 LEU B CA 1
ATOM 1878 C C . LEU B 1 74 ? -13.208 6.959 -11.457 1.00 24.88 74 LEU B C 1
ATOM 1879 O O . LEU B 1 74 ? -13.424 6.148 -10.567 1.00 24.39 74 LEU B O 1
ATOM 1884 N N . SER B 1 75 ? -12.268 6.805 -12.375 1.00 25.14 75 SER B N 1
ATOM 1885 C CA . SER B 1 75 ? -11.273 5.734 -12.300 1.00 24.69 75 SER B CA 1
ATOM 1886 C C . SER B 1 75 ? -10.095 6.234 -11.478 1.00 24.17 75 SER B C 1
ATOM 1887 O O . SER B 1 75 ? -9.579 7.322 -11.741 1.00 26.51 75 SER B O 1
ATOM 1890 N N . LEU B 1 76 ? -9.695 5.455 -10.474 1.00 22.29 76 LEU B N 1
ATOM 1891 C CA . LEU B 1 76 ? -8.795 5.935 -9.429 1.00 22.27 76 LEU B CA 1
ATOM 1892 C C . LEU B 1 76 ? -7.577 5.064 -9.238 1.00 21.21 76 LEU B C 1
ATOM 1893 O O . LEU B 1 76 ? -7.652 3.824 -9.323 1.00 20.59 76 LEU B O 1
ATOM 1898 N N . ASN B 1 77 ? -6.461 5.723 -8.949 1.00 21.67 77 ASN B N 1
ATOM 1899 C CA . ASN B 1 77 ? -5.369 5.066 -8.249 1.00 22.03 77 ASN B CA 1
ATOM 1900 C C . ASN B 1 77 ? -5.416 5.383 -6.758 1.00 20.31 77 ASN B C 1
ATOM 1901 O O . ASN B 1 77 ? -5.902 6.425 -6.353 1.00 19.93 77 ASN B O 1
ATOM 1906 N N . ILE B 1 78 ? -4.985 4.419 -5.953 1.00 19.26 78 ILE B N 1
ATOM 1907 C CA . ILE B 1 78 ? -4.939 4.549 -4.514 1.00 18.96 78 ILE B CA 1
ATOM 1908 C C . ILE B 1 78 ? -3.514 4.206 -4.095 1.00 19.81 78 ILE B C 1
ATOM 1909 O O . ILE B 1 78 ? -2.968 3.185 -4.538 1.00 19.37 78 ILE B O 1
ATOM 1914 N N . GLU B 1 79 ? -2.911 5.056 -3.270 1.00 21.08 79 GLU B N 1
ATOM 1915 C CA . GLU B 1 79 ? -1.607 4.733 -2.709 1.00 22.17 79 GLU B CA 1
ATOM 1916 C C . GLU B 1 79 ? -1.531 5.147 -1.269 1.00 21.14 79 GLU B C 1
ATOM 1917 O O . GLU B 1 79 ? -2.130 6.148 -0.868 1.00 21.03 79 GLU B O 1
ATOM 1923 N N . PHE B 1 80 ? -0.788 4.360 -0.500 1.00 19.61 80 PHE B N 1
ATOM 1924 C CA . PHE B 1 80 ? -0.459 4.732 0.873 1.00 19.66 80 PHE B CA 1
ATOM 1925 C C . PHE B 1 80 ? 0.600 5.814 0.836 1.00 21.11 80 PHE B C 1
ATOM 1926 O O . PHE B 1 80 ? 1.623 5.667 0.167 1.00 20.29 80 PHE B O 1
ATOM 1934 N N . THR B 1 81 ? 0.345 6.913 1.539 1.00 22.25 81 THR B N 1
ATOM 1935 C CA . THR B 1 81 ? 1.291 8.014 1.590 1.00 23.40 81 THR B CA 1
ATOM 1936 C C . THR B 1 81 ? 2.364 7.822 2.672 1.00 24.34 81 THR B C 1
ATOM 1937 O O . THR B 1 81 ? 3.403 8.484 2.640 1.00 25.42 81 THR B O 1
ATOM 1941 N N . ILE B 1 82 ? 2.085 6.962 3.650 1.00 23.32 82 ILE B N 1
ATOM 1942 C CA . ILE B 1 82 ? 3.082 6.537 4.641 1.00 23.80 82 ILE B CA 1
ATOM 1943 C C . ILE B 1 82 ? 3.162 5.021 4.496 1.00 22.70 82 ILE B C 1
ATOM 1944 O O . ILE B 1 82 ? 2.141 4.357 4.454 1.00 22.05 82 ILE B O 1
ATOM 1949 N N . ALA B 1 83 ? 4.362 4.479 4.387 1.00 22.82 83 ALA B N 1
ATOM 1950 C CA . ALA B 1 83 ? 4.525 3.030 4.206 1.00 22.04 83 ALA B CA 1
ATOM 1951 C C . ALA B 1 83 ? 5.804 2.612 4.908 1.00 21.96 83 ALA B C 1
ATOM 1952 O O . ALA B 1 83 ? 6.587 3.473 5.307 1.00 23.17 83 ALA B O 1
ATOM 1954 N N . PRO B 1 84 ? 6.024 1.296 5.088 1.00 20.99 84 PRO B N 1
ATOM 1955 C CA . PRO B 1 84 ? 7.267 0.908 5.755 1.00 21.87 84 PRO B CA 1
ATOM 1956 C C . PRO B 1 84 ? 8.473 1.194 4.868 1.00 22.92 84 PRO B C 1
ATOM 1957 O O . PRO B 1 84 ? 8.319 1.236 3.653 1.00 22.64 84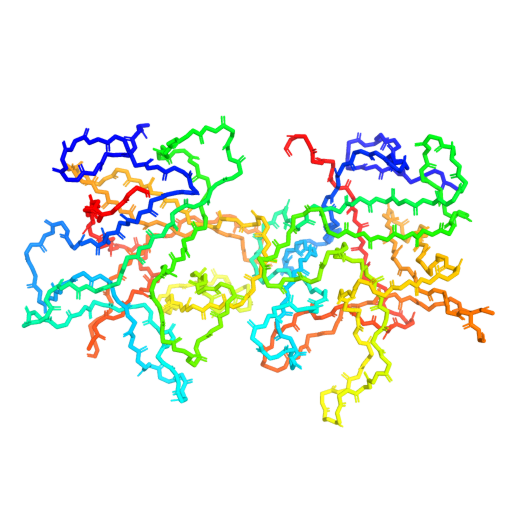 PRO B O 1
ATOM 1961 N N . ALA B 1 85 ? 9.651 1.348 5.471 1.00 24.49 85 ALA B N 1
ATOM 1962 C CA . ALA B 1 85 ? 10.870 1.672 4.737 1.00 25.93 85 ALA B CA 1
ATOM 1963 C C . ALA B 1 85 ? 11.094 0.693 3.601 1.00 25.82 85 ALA B C 1
ATOM 1964 O O . ALA B 1 85 ? 11.585 1.083 2.552 1.00 26.02 85 ALA B O 1
ATOM 1966 N N . CYS B 1 86 ? 10.739 -0.577 3.824 1.00 25.89 86 CYS B N 1
ATOM 1967 C CA . CYS B 1 86 ? 10.965 -1.641 2.851 1.00 26.75 86 CYS B CA 1
ATOM 1968 C C . CYS B 1 86 ? 9.990 -1.606 1.642 1.00 26.39 86 CYS B C 1
ATOM 1969 O O . CYS B 1 86 ? 10.249 -2.249 0.614 1.00 26.98 86 CYS B O 1
ATOM 1972 N N . ALA B 1 87 ? 8.894 -0.853 1.762 1.00 25.45 87 ALA B N 1
ATOM 1973 C CA . ALA B 1 87 ? 7.822 -0.848 0.753 1.00 24.55 87 ALA B CA 1
ATOM 1974 C C . ALA B 1 87 ? 8.264 -0.229 -0.568 1.00 25.51 87 ALA B C 1
ATOM 1975 O O . ALA B 1 87 ? 9.155 0.611 -0.583 1.00 24.52 87 ALA B O 1
ATOM 1977 N N . PRO B 1 88 ? 7.650 -0.666 -1.690 1.00 26.18 88 PRO B N 1
ATOM 1978 C CA . PRO B 1 88 ? 7.872 0.044 -2.952 1.00 27.76 88 PRO B CA 1
ATOM 1979 C C . PRO B 1 88 ? 7.377 1.482 -2.878 1.00 28.34 88 PRO B C 1
ATOM 1980 O O . PRO B 1 88 ? 6.424 1.768 -2.144 1.00 26.09 88 PRO B O 1
ATOM 1984 N N . LYS B 1 89 ? 8.023 2.373 -3.627 1.00 29.97 89 LYS B N 1
ATOM 1985 C CA . LYS B 1 89 ? 7.572 3.760 -3.741 1.00 31.72 89 LYS B CA 1
ATOM 1986 C C . LYS B 1 89 ? 7.272 4.031 -5.220 1.00 31.68 89 LYS B C 1
ATOM 1987 O O . LYS B 1 89 ? 8.097 3.719 -6.073 1.00 32.14 89 LYS B O 1
ATOM 1993 N N . PRO B 1 90 ? 6.070 4.543 -5.529 1.00 30.02 90 PRO B N 1
ATOM 1994 C CA . PRO B 1 90 ? 4.971 4.762 -4.581 1.00 28.43 90 PRO B CA 1
ATOM 1995 C C . PRO B 1 90 ? 4.403 3.445 -4.061 1.00 25.78 90 PRO B C 1
ATOM 1996 O O . PRO B 1 90 ? 4.606 2.397 -4.666 1.00 25.44 90 PRO B O 1
ATOM 2000 N N . ALA B 1 91 ? 3.684 3.507 -2.951 1.00 24.73 91 ALA B N 1
ATOM 2001 C CA . ALA B 1 91 ? 3.014 2.342 -2.412 1.00 23.93 91 ALA B CA 1
ATOM 2002 C C . ALA B 1 91 ? 1.639 2.260 -3.055 1.00 23.08 91 ALA B C 1
ATOM 2003 O O . ALA B 1 91 ? 0.635 2.494 -2.405 1.00 22.56 91 ALA B O 1
ATOM 2005 N N . ARG B 1 92 ? 1.618 1.956 -4.353 1.00 23.47 92 ARG B N 1
ATOM 2006 C CA . ARG B 1 92 ? 0.401 2.007 -5.158 1.00 23.41 92 ARG B CA 1
ATOM 2007 C C . ARG B 1 92 ? -0.360 0.698 -5.056 1.00 20.76 92 ARG B C 1
ATOM 2008 O O . ARG B 1 92 ? 0.229 -0.371 -5.203 1.00 19.24 92 ARG B O 1
ATOM 2016 N N . TRP B 1 93 ? -1.671 0.772 -4.833 1.00 18.61 93 TRP B N 1
ATOM 2017 C CA . TRP B 1 93 ? -2.443 -0.445 -4.680 1.00 18.38 93 TRP B CA 1
ATOM 2018 C C . TRP B 1 93 ? -2.645 -1.124 -6.023 1.00 20.84 93 TRP B C 1
ATOM 2019 O O . TRP B 1 93 ? -2.953 -0.460 -7.007 1.00 20.53 93 TRP B O 1
ATOM 2030 N N . ARG B 1 94 ? -2.508 -2.444 -6.057 1.00 22.92 94 ARG B N 1
ATOM 2031 C CA . ARG B 1 94 ? -2.891 -3.184 -7.239 1.00 27.13 94 ARG B CA 1
ATOM 2032 C C . ARG B 1 94 ? -3.204 -4.630 -6.902 1.00 26.98 94 ARG B C 1
ATOM 2033 O O . ARG B 1 94 ? -2.746 -5.168 -5.878 1.00 24.91 94 ARG B O 1
ATOM 2041 N N . ILE B 1 95 ? -3.987 -5.258 -7.775 1.00 28.03 95 ILE B N 1
ATOM 2042 C CA . ILE B 1 95 ? -4.433 -6.622 -7.535 1.00 28.97 95 ILE B CA 1
ATOM 2043 C C . ILE B 1 95 ? -3.256 -7.548 -7.813 1.00 29.16 95 ILE B C 1
ATOM 2044 O O . ILE B 1 95 ? -2.529 -7.351 -8.781 1.00 29.06 95 ILE B O 1
ATOM 2049 N N . PHE B 1 96 ? -3.064 -8.536 -6.938 1.00 29.75 96 PHE B N 1
ATOM 2050 C CA . PHE B 1 96 ? -2.009 -9.530 -7.097 1.00 31.26 96 PHE B CA 1
ATOM 2051 C C . PHE B 1 96 ? -2.484 -10.568 -8.125 1.00 33.12 96 PHE B C 1
ATOM 2052 O O . PHE B 1 96 ? -3.677 -10.901 -8.189 1.00 35.41 96 PHE B O 1
ATOM 2060 N N . ASN B 1 97 ? -1.564 -11.061 -8.942 1.00 33.22 97 ASN B N 1
ATOM 2061 C CA . ASN B 1 97 ? -1.943 -11.925 -10.052 1.00 34.61 97 ASN B CA 1
ATOM 2062 C C . ASN B 1 97 ? -1.975 -13.402 -9.671 1.00 34.19 97 ASN B C 1
ATOM 2063 O O . ASN B 1 97 ? -1.964 -14.241 -10.551 1.00 35.20 97 ASN B O 1
ATOM 2068 N N . GLU B 1 98 ? -2.010 -13.714 -8.373 1.00 33.22 98 GLU B N 1
ATOM 2069 C CA . GLU B 1 98 ? -2.013 -15.103 -7.904 1.00 33.99 98 GLU B CA 1
ATOM 2070 C C . GLU B 1 98 ? -2.977 -15.303 -6.731 1.00 31.63 98 GLU B C 1
ATOM 2071 O O . GLU B 1 98 ? -3.120 -14.415 -5.877 1.00 29.08 98 GLU B O 1
ATOM 2077 N N . GLN B 1 99 ? -3.641 -16.460 -6.704 1.00 30.14 99 GLN B N 1
ATOM 2078 C CA . GLN B 1 99 ? -4.358 -16.905 -5.509 1.00 30.03 99 GLN B CA 1
ATOM 2079 C C . GLN B 1 99 ? -3.452 -17.864 -4.781 1.00 30.73 99 GLN B C 1
ATOM 2080 O O . GLN B 1 99 ? -2.917 -18.781 -5.403 1.00 31.66 99 GLN B O 1
ATOM 2086 N N . SER B 1 100 ? -3.266 -17.649 -3.477 1.00 29.91 100 SER B N 1
ATOM 2087 C CA . SER B 1 100 ? -2.497 -18.568 -2.643 1.00 31.03 100 SER B CA 1
ATOM 2088 C C . SER B 1 100 ? -3.076 -19.972 -2.777 1.00 32.10 100 SER B C 1
ATOM 2089 O O . SER B 1 100 ? -4.293 -20.138 -2.848 1.00 31.76 100 SER B O 1
ATOM 2092 N N . SER B 1 101 ? -2.210 -20.978 -2.791 1.00 33.11 101 SER B N 1
ATOM 2093 C CA . SER B 1 101 ? -2.632 -22.335 -3.115 1.00 34.55 101 SER B CA 1
ATOM 2094 C C . SER B 1 101 ? -3.651 -22.911 -2.115 1.00 35.95 101 SER B C 1
ATOM 2095 O O . SER B 1 101 ? -4.609 -23.560 -2.531 1.00 36.00 101 SER B O 1
ATOM 2098 N N . GLU B 1 102 ? -3.456 -22.675 -0.814 1.00 36.78 102 GLU B N 1
ATOM 2099 C CA . GLU B 1 102 ? -4.358 -23.227 0.209 1.00 38.67 102 GLU B CA 1
ATOM 2100 C C . GLU B 1 102 ? -5.308 -22.158 0.728 1.00 39.05 102 GLU B C 1
ATOM 2101 O O . GLU B 1 102 ? -6.533 -22.361 0.792 1.00 39.27 102 GLU B O 1
ATOM 2107 N N . LYS B 1 103 ? -4.741 -21.022 1.110 1.00 37.93 103 LYS B N 1
ATOM 2108 C CA . LYS B 1 103 ? -5.528 -19.950 1.677 1.00 37.52 103 LYS B CA 1
ATOM 2109 C C . LYS B 1 103 ? -6.481 -19.380 0.616 1.00 36.87 103 LYS B C 1
ATOM 2110 O O . LYS B 1 103 ? -7.644 -19.068 0.919 1.00 37.90 103 LYS B O 1
ATOM 2116 N N . GLY B 1 104 ? -5.998 -19.261 -0.621 1.00 32.73 104 GLY B N 1
ATOM 2117 C CA . GLY B 1 104 ? -6.821 -18.791 -1.720 1.00 30.66 104 GLY B CA 1
ATOM 2118 C C . GLY B 1 104 ? -7.193 -17.320 -1.597 1.00 28.14 104 GLY B C 1
ATOM 2119 O O . GLY B 1 104 ? -6.753 -16.623 -0.669 1.00 26.07 104 GLY B O 1
ATOM 2120 N N . TYR B 1 105 ? -8.047 -16.894 -2.523 1.00 26.97 105 TYR B N 1
ATOM 2121 C CA . TYR B 1 105 ? -8.442 -15.485 -2.754 1.00 25.32 105 TYR B CA 1
ATOM 2122 C C . TYR B 1 105 ? -7.352 -14.683 -3.454 1.00 24.06 105 TYR B C 1
ATOM 2123 O O . TYR B 1 105 ? -6.181 -15.075 -3.490 1.00 23.78 105 TYR B O 1
ATOM 2132 N N . THR B 1 106 ? -7.772 -13.560 -4.019 1.00 23.65 106 THR B N 1
ATOM 2133 C CA . THR B 1 106 ? -6.904 -12.682 -4.782 1.00 23.33 106 THR B CA 1
ATOM 2134 C C . THR B 1 106 ? -6.789 -11.347 -4.032 1.00 21.86 106 THR B C 1
ATOM 2135 O O . THR B 1 106 ? -7.715 -10.547 -4.071 1.00 22.01 106 THR B O 1
ATOM 2139 N N . PRO B 1 107 ? -5.654 -11.116 -3.338 1.00 21.00 107 PRO B N 1
ATOM 2140 C CA . PRO B 1 107 ? -5.477 -9.949 -2.457 1.00 19.33 107 PRO B CA 1
ATOM 2141 C C . PRO B 1 107 ? -5.009 -8.694 -3.192 1.00 19.06 107 PRO B C 1
ATOM 2142 O O . PRO B 1 107 ? -4.316 -8.783 -4.214 1.00 18.60 107 PRO B O 1
ATOM 2146 N N . VAL B 1 108 ? -5.360 -7.534 -2.647 1.00 18.11 108 VAL B N 1
ATOM 2147 C CA . VAL B 1 108 ? -4.772 -6.280 -3.105 1.00 18.07 108 VAL B CA 1
ATOM 2148 C C . VAL B 1 108 ? -3.418 -6.159 -2.426 1.00 18.41 108 VAL B C 1
ATOM 2149 O O . VAL B 1 108 ? -3.322 -6.343 -1.206 1.00 19.28 108 VAL B O 1
ATOM 2153 N N . LYS B 1 109 ? -2.386 -5.860 -3.196 1.00 18.47 109 LYS B N 1
ATOM 2154 C CA . LYS B 1 109 ? -1.053 -5.636 -2.648 1.00 19.22 109 LYS B CA 1
ATOM 2155 C C . LYS B 1 109 ? -0.570 -4.250 -3.084 1.00 18.60 109 LYS B C 1
ATOM 2156 O O . LYS B 1 109 ? -1.211 -3.575 -3.886 1.00 19.12 109 LYS B O 1
ATOM 2162 N N . ILE B 1 110 ? 0.548 -3.816 -2.543 1.00 18.06 110 ILE B N 1
ATOM 2163 C CA . ILE B 1 110 ? 1.145 -2.577 -2.993 1.00 17.98 110 ILE B CA 1
ATOM 2164 C C . ILE B 1 110 ? 2.328 -2.935 -3.889 1.00 19.51 110 ILE B C 1
ATOM 2165 O O . ILE B 1 110 ? 3.015 -3.946 -3.670 1.00 18.93 110 ILE B O 1
ATOM 2170 N N . SER B 1 111 ? 2.520 -2.102 -4.900 1.00 20.25 111 SER B N 1
ATOM 2171 C CA . SER B 1 111 ? 3.516 -2.297 -5.934 1.00 22.73 111 SER B CA 1
ATOM 2172 C C . SER B 1 111 ? 3.871 -0.929 -6.506 1.00 23.09 111 SER B C 1
ATOM 2173 O O . SER B 1 111 ? 3.029 -0.040 -6.518 1.00 22.69 111 SER B O 1
ATOM 2176 N N . ASP B 1 112 ? 5.098 -0.758 -6.990 1.00 24.52 112 ASP B N 1
ATOM 2177 C CA . ASP B 1 112 ? 5.448 0.464 -7.734 1.00 26.29 112 ASP B CA 1
ATOM 2178 C C . ASP B 1 112 ? 5.186 0.298 -9.227 1.00 27.36 112 ASP B C 1
ATOM 2179 O O . ASP B 1 112 ? 5.557 1.162 -10.015 1.00 28.49 112 ASP B O 1
ATOM 2184 N N . ASP B 1 113 ? 4.532 -0.802 -9.603 1.00 27.70 113 ASP B N 1
ATOM 2185 C CA . ASP B 1 113 ? 4.180 -1.072 -11.001 1.00 29.57 113 ASP B CA 1
ATOM 2186 C C . ASP B 1 113 ? 3.374 0.042 -11.635 1.00 28.63 113 ASP B C 1
ATOM 2187 O O . ASP B 1 113 ? 2.514 0.663 -10.997 1.00 27.08 113 ASP B O 1
ATOM 2192 N N . PHE B 1 114 ? 3.657 0.269 -12.912 1.00 29.60 114 PHE B N 1
ATOM 2193 C CA . PHE B 1 114 ? 2.914 1.219 -13.728 1.00 29.22 114 PHE B CA 1
ATOM 2194 C C . PHE B 1 114 ? 1.635 0.547 -14.209 1.00 28.79 114 PHE B C 1
ATOM 2195 O O . PHE B 1 114 ? 1.614 -0.656 -14.445 1.00 28.13 114 PHE B O 1
ATOM 2203 N N . SER B 1 115 ? 0.563 1.318 -14.332 1.00 29.79 115 SER B N 1
ATOM 2204 C CA . SER B 1 115 ? -0.617 0.859 -15.060 1.00 31.08 115 SER B CA 1
ATOM 2205 C C . SER B 1 115 ? -1.105 1.989 -15.952 1.00 31.97 115 SER B C 1
ATOM 2206 O O . SER B 1 115 ? -1.138 3.155 -15.527 1.00 29.56 115 SER B O 1
ATOM 2209 N N . SER B 1 116 ? -1.469 1.641 -17.183 1.00 33.40 116 SER B N 1
ATOM 2210 C CA . SER B 1 116 ? -2.071 2.609 -18.107 1.00 36.63 116 SER B CA 1
ATOM 2211 C C . SER B 1 116 ? -3.451 3.019 -17.602 1.00 36.07 116 SER B C 1
ATOM 2212 O O . SER B 1 116 ? -3.867 4.160 -17.802 1.00 38.28 116 SER B O 1
ATOM 2215 N N . ALA B 1 117 ? -4.133 2.084 -16.944 1.00 34.60 117 ALA B N 1
ATOM 2216 C CA . ALA B 1 117 ? -5.496 2.282 -16.464 1.00 34.12 117 ALA B CA 1
ATOM 2217 C C . ALA B 1 117 ? -5.522 2.422 -14.960 1.00 31.86 117 ALA B C 1
ATOM 2218 O O . ALA B 1 117 ? -4.789 1.725 -14.263 1.00 34.30 117 ALA B O 1
ATOM 2220 N N . ALA B 1 118 ? -6.375 3.312 -14.467 1.00 29.27 118 ALA B N 1
ATOM 2221 C CA . ALA B 1 118 ? -6.661 3.415 -13.032 1.00 27.06 118 ALA B CA 1
ATOM 2222 C C . ALA B 1 118 ? -7.740 2.403 -12.644 1.00 25.55 118 ALA B C 1
ATOM 2223 O O . ALA B 1 118 ? -8.911 2.552 -13.032 1.00 25.14 118 ALA B O 1
ATOM 2225 N N . PRO B 1 119 ? -7.365 1.381 -11.859 1.00 23.93 119 PRO B N 1
ATOM 2226 C CA . PRO B 1 119 ? -8.261 0.246 -11.667 1.00 23.89 119 PRO B CA 1
ATOM 2227 C C . PRO B 1 119 ? -9.344 0.383 -10.610 1.00 22.40 119 PRO B C 1
ATOM 2228 O O . PRO B 1 119 ? -10.334 -0.368 -10.660 1.00 22.29 119 PRO B O 1
ATOM 2232 N N . PHE B 1 120 ? -9.202 1.312 -9.669 1.00 20.57 120 PHE B N 1
ATOM 2233 C CA . PHE B 1 120 ? -10.140 1.371 -8.566 1.00 20.37 120 PHE B CA 1
ATOM 2234 C C . PHE B 1 120 ? -11.296 2.286 -8.863 1.00 19.88 120 PHE B C 1
ATOM 2235 O O . PHE B 1 120 ? -11.172 3.251 -9.609 1.00 19.51 120 PHE B O 1
ATOM 2243 N N . GLN B 1 121 ? -12.428 1.982 -8.245 1.00 19.83 121 GLN B N 1
ATOM 2244 C CA . GLN B 1 121 ? -13.476 2.976 -8.099 1.00 20.56 121 GLN B CA 1
ATOM 2245 C C . GLN B 1 121 ? -14.072 2.844 -6.718 1.00 20.18 121 GLN B C 1
ATOM 2246 O O . GLN B 1 121 ? -13.959 1.792 -6.074 1.00 19.62 121 GLN B O 1
ATOM 2252 N N . ILE B 1 122 ? -14.701 3.931 -6.280 1.00 19.98 122 ILE B N 1
ATOM 2253 C CA . ILE B 1 122 ? -15.476 3.980 -5.057 1.00 20.14 122 ILE B CA 1
ATOM 2254 C C . ILE B 1 122 ? -16.931 4.061 -5.494 1.00 21.84 122 ILE B C 1
ATOM 2255 O O . ILE B 1 122 ? -17.284 4.890 -6.332 1.00 21.47 122 ILE B O 1
ATOM 2260 N N . LYS B 1 123 ? -17.774 3.190 -4.953 1.00 22.03 123 LYS B N 1
ATOM 2261 C CA . LYS B 1 123 ? -19.188 3.204 -5.266 1.00 23.87 123 LYS B CA 1
ATOM 2262 C C . LYS B 1 123 ? -19.954 3.325 -3.986 1.00 25.08 123 LYS B C 1
ATOM 2263 O O . LYS B 1 123 ? -19.443 2.999 -2.923 1.00 24.92 123 LYS B O 1
ATOM 2269 N N . LYS B 1 124 ? -21.185 3.812 -4.088 1.00 26.96 124 LYS B N 1
ATOM 2270 C CA . LYS B 1 124 ? -22.053 3.906 -2.928 1.00 28.68 124 LYS B CA 1
ATOM 2271 C C . LYS B 1 124 ? -22.379 2.478 -2.476 1.00 27.86 124 LYS B C 1
ATOM 2272 O O . LYS B 1 124 ? -22.472 1.578 -3.286 1.00 26.81 124 LYS B O 1
ATOM 2278 N N . PHE B 1 125 ? -22.498 2.269 -1.172 1.00 27.80 125 PHE B N 1
ATOM 2279 C CA . PHE B 1 125 ? -22.909 0.979 -0.663 1.00 28.80 125 PHE B CA 1
ATOM 2280 C C . PHE B 1 125 ? -23.661 1.225 0.616 1.00 29.41 125 PHE B C 1
ATOM 2281 O O . PHE B 1 125 ? -23.093 1.672 1.601 1.00 27.58 125 PHE B O 1
ATOM 2289 N N . GLU B 1 126 ? -24.956 0.959 0.564 1.00 31.84 126 GLU B N 1
ATOM 2290 C CA . GLU B 1 126 ? -25.857 1.260 1.654 1.00 34.40 126 GLU B CA 1
ATOM 2291 C C . GLU B 1 126 ? -25.758 2.764 1.981 1.00 35.34 126 GLU B C 1
ATOM 2292 O O . GLU B 1 126 ? -25.964 3.598 1.102 1.00 35.84 126 GLU B O 1
ATOM 2298 N N . GLU B 1 127 ? -25.404 3.102 3.213 1.00 35.82 127 GLU B N 1
ATOM 2299 C CA . GLU B 1 127 ? -25.298 4.488 3.672 1.00 36.67 127 GLU B CA 1
ATOM 2300 C C . GLU B 1 127 ? -23.872 5.036 3.507 1.00 34.23 127 GLU B C 1
ATOM 2301 O O . GLU B 1 127 ? -23.616 6.232 3.719 1.00 33.37 127 GLU B O 1
ATOM 2307 N N . ASP B 1 128 ? -22.943 4.147 3.162 1.00 31.92 128 ASP B N 1
ATOM 2308 C CA . ASP B 1 128 ? -21.524 4.478 3.096 1.00 29.80 128 ASP B CA 1
ATOM 2309 C C . ASP B 1 128 ? -21.019 4.075 1.710 1.00 28.04 128 ASP B C 1
ATOM 2310 O O . ASP B 1 128 ? -21.628 4.441 0.704 1.00 28.16 128 ASP B O 1
ATOM 2315 N N . TYR B 1 129 ? -19.921 3.327 1.625 1.00 26.20 129 TYR B N 1
ATOM 2316 C CA . TYR B 1 129 ? -19.295 3.087 0.330 1.00 24.70 129 TYR B CA 1
ATOM 2317 C C . TYR B 1 129 ? -18.664 1.728 0.241 1.00 23.13 129 TYR B C 1
ATOM 2318 O O . TYR B 1 129 ? -18.614 0.995 1.229 1.00 23.60 129 TYR B O 1
ATOM 2327 N N . LYS B 1 130 ? -18.214 1.392 -0.966 1.00 22.13 130 LYS B N 1
ATOM 2328 C CA . LYS B 1 130 ? -17.369 0.218 -1.210 1.00 20.83 130 LYS B CA 1
ATOM 2329 C C . LYS B 1 130 ? -16.274 0.540 -2.220 1.00 19.46 130 LYS B C 1
ATOM 2330 O O . LYS B 1 130 ? -16.351 1.546 -2.944 1.00 19.66 130 LYS B O 1
ATOM 2336 N N . LEU B 1 131 ? -15.249 -0.308 -2.234 1.00 18.35 131 LEU B N 1
ATOM 2337 C CA . LEU B 1 131 ? -14.168 -0.216 -3.194 1.00 17.98 131 LEU B CA 1
ATOM 2338 C C . LEU B 1 131 ? -14.383 -1.339 -4.163 1.00 18.82 131 LEU B C 1
ATOM 2339 O O . LEU B 1 131 ? -14.825 -2.425 -3.770 1.00 18.83 131 LEU B O 1
ATOM 2344 N N . VAL B 1 132 ? -14.146 -1.059 -5.444 1.00 19.94 132 VAL B N 1
ATOM 2345 C CA . VAL B 1 132 ? -14.250 -2.053 -6.479 1.00 21.07 132 VAL B CA 1
ATOM 2346 C C . VAL B 1 132 ? -12.983 -1.964 -7.291 1.00 21.16 132 VAL B C 1
ATOM 2347 O O . VAL B 1 132 ? -12.369 -0.894 -7.406 1.00 20.71 132 VAL B O 1
ATOM 2351 N N . TYR B 1 133 ? -12.588 -3.094 -7.844 1.00 21.51 133 TYR B N 1
ATOM 2352 C CA . TYR B 1 133 ? -11.434 -3.158 -8.708 1.00 23.34 133 TYR B CA 1
ATOM 2353 C C . TYR B 1 133 ? -11.874 -3.467 -10.124 1.00 24.14 133 TYR B C 1
ATOM 2354 O O . TYR B 1 133 ? -12.543 -4.478 -10.356 1.00 23.74 133 TYR B O 1
ATOM 2363 N N . CYS B 1 134 ? -11.457 -2.624 -11.061 1.00 25.05 134 CYS B N 1
ATOM 2364 C CA . CYS B 1 134 ? -11.835 -2.759 -12.467 1.00 28.42 134 CYS B CA 1
ATOM 2365 C C . CYS B 1 134 ? -10.593 -3.099 -13.276 1.00 31.62 134 CYS B C 1
ATOM 2366 O O . CYS B 1 134 ? -9.683 -2.291 -13.401 1.00 30.17 134 CYS B O 1
ATOM 2369 N N . SER B 1 135 ? -10.543 -4.313 -13.800 1.00 36.46 135 SER B N 1
ATOM 2370 C CA . SER B 1 135 ? -9.336 -4.798 -14.439 1.00 42.10 135 SER B CA 1
ATOM 2371 C C . SER B 1 135 ? -9.527 -4.861 -15.944 1.00 48.11 135 SER B C 1
ATOM 2372 O O . SER B 1 135 ? -10.435 -5.548 -16.428 1.00 51.40 135 SER B O 1
ATOM 2375 N N . LYS B 1 136 ? -8.663 -4.153 -16.673 1.00 51.57 136 LYS B N 1
ATOM 2376 C CA . LYS B 1 136 ? -8.669 -4.144 -18.136 1.00 54.65 136 LYS B CA 1
ATOM 2377 C C . LYS B 1 136 ? -7.918 -5.364 -18.662 1.00 55.26 136 LYS B C 1
ATOM 2378 O O . LYS B 1 136 ? -6.844 -5.702 -18.157 1.00 57.48 136 LYS B O 1
ATOM 2384 N N . SER B 1 137 ? -8.471 -6.012 -19.682 1.00 55.15 137 SER B N 1
ATOM 2385 C CA . SER B 1 137 ? -7.858 -7.206 -20.268 1.00 56.38 137 SER B CA 1
ATOM 2386 C C . SER B 1 137 ? -6.765 -6.862 -21.283 1.00 58.20 137 SER B C 1
ATOM 2387 O O . SER B 1 137 ? -6.195 -5.770 -21.255 1.00 58.22 137 SER B O 1
ATOM 2390 N N . ARG B 1 142 ? -12.630 -4.297 -19.703 1.00 57.87 142 ARG B N 1
ATOM 2391 C CA . ARG B 1 142 ? -12.516 -4.173 -18.252 1.00 57.14 142 ARG B CA 1
ATOM 2392 C C . ARG B 1 142 ? -13.810 -4.517 -17.517 1.00 53.06 142 ARG B C 1
ATOM 2393 O O . ARG B 1 142 ? -14.897 -4.193 -17.985 1.00 57.80 142 ARG B O 1
ATOM 2401 N N . LYS B 1 143 ? -13.677 -5.153 -16.355 1.00 47.37 143 LYS B N 1
ATOM 2402 C CA . LYS B 1 143 ? -14.824 -5.548 -15.537 1.00 43.46 143 LYS B CA 1
ATOM 2403 C C . LYS B 1 143 ? -14.566 -5.277 -14.053 1.00 36.94 143 LYS B C 1
ATOM 2404 O O . LYS B 1 143 ? -13.484 -5.557 -13.541 1.00 34.87 143 LYS B O 1
ATOM 2410 N N . CYS B 1 144 ? -15.577 -4.766 -13.359 1.00 32.69 144 CYS B N 1
ATOM 2411 C CA . CYS B 1 144 ? -15.408 -4.310 -11.975 1.00 30.18 144 CYS B CA 1
ATOM 2412 C C . CYS B 1 144 ? -15.914 -5.332 -10.946 1.00 28.57 144 CYS B C 1
ATOM 2413 O O . CYS B 1 144 ? -17.009 -5.865 -11.081 1.00 28.66 144 CYS B O 1
ATOM 2416 N N . VAL B 1 145 ? -15.106 -5.586 -9.916 1.00 26.31 145 VAL B N 1
ATOM 2417 C CA . VAL B 1 145 ? -15.393 -6.613 -8.896 1.00 24.80 145 VAL B CA 1
ATOM 2418 C C . VAL B 1 145 ? -15.280 -6.000 -7.498 1.00 23.65 145 VAL B C 1
ATOM 2419 O O . VAL B 1 145 ? -14.300 -5.300 -7.223 1.00 22.86 145 VAL B O 1
ATOM 2423 N N . ASP B 1 146 ? -16.271 -6.238 -6.635 1.00 22.66 146 ASP B N 1
ATOM 2424 C CA . ASP B 1 146 ? -16.260 -5.702 -5.272 1.00 21.82 146 ASP B CA 1
ATOM 2425 C C . ASP B 1 146 ? -15.033 -6.193 -4.509 1.00 20.52 146 ASP B C 1
ATOM 2426 O O . ASP B 1 146 ? -14.632 -7.352 -4.649 1.00 20.35 146 ASP B O 1
ATOM 2431 N N . LEU B 1 147 ? -14.484 -5.317 -3.673 1.00 18.97 147 LEU B N 1
ATOM 2432 C CA . LEU B 1 147 ? -13.399 -5.672 -2.779 1.00 17.91 147 LEU B CA 1
ATOM 2433 C C . LEU B 1 147 ? -14.001 -5.899 -1.399 1.00 18.28 147 LEU B C 1
ATOM 2434 O O . LEU B 1 147 ? -14.739 -5.068 -0.878 1.00 18.66 147 LEU B O 1
ATOM 2439 N N . GLY B 1 148 ? -13.696 -7.049 -0.813 1.00 18.93 148 GLY B N 1
ATOM 2440 C CA . GLY B 1 148 ? -14.239 -7.424 0.485 1.00 19.05 148 GLY B CA 1
ATOM 2441 C C . GLY B 1 148 ? -13.111 -7.930 1.353 1.00 19.59 148 GLY B C 1
ATOM 2442 O O . GLY B 1 148 ? -11.990 -8.088 0.878 1.00 18.02 148 GLY B O 1
ATOM 2443 N N . ILE B 1 149 ? -13.416 -8.190 2.623 1.00 20.38 149 ILE B N 1
ATOM 2444 C CA . ILE B 1 149 ? -12.425 -8.651 3.594 1.00 20.97 149 ILE B CA 1
ATOM 2445 C C . ILE B 1 149 ? -12.547 -10.162 3.807 1.00 23.46 149 ILE B C 1
ATOM 2446 O O . ILE B 1 149 ? -13.650 -10.658 4.041 1.00 23.72 149 ILE B O 1
ATOM 2451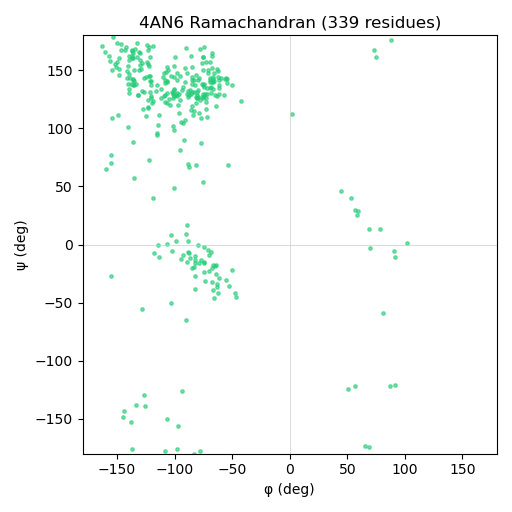 N N . LYS B 1 150 ? -11.425 -10.889 3.701 1.00 25.08 150 LYS B N 1
ATOM 2452 C CA . LYS B 1 150 ? -11.392 -12.319 4.086 1.00 29.14 150 LYS B CA 1
ATOM 2453 C C . LYS B 1 150 ? -10.403 -12.510 5.207 1.00 28.40 150 LYS B C 1
ATOM 2454 O O . LYS B 1 150 ? -9.232 -12.186 5.053 1.00 26.84 150 LYS B O 1
ATOM 2460 N N . ILE B 1 151 ? -10.867 -13.072 6.315 1.00 30.16 151 ILE B N 1
ATOM 2461 C CA . ILE B 1 151 ? -9.999 -13.370 7.450 1.00 32.50 151 ILE B CA 1
ATOM 2462 C C . ILE B 1 151 ? -9.368 -14.739 7.215 1.00 32.54 151 ILE B C 1
ATOM 2463 O O . ILE B 1 151 ? -10.076 -15.675 6.899 1.00 32.00 151 ILE B O 1
ATOM 2468 N N . ASP B 1 152 ? -8.049 -14.846 7.348 1.00 33.74 152 ASP B N 1
ATOM 2469 C CA . ASP B 1 152 ? -7.373 -16.147 7.263 1.00 37.06 152 ASP B CA 1
ATOM 2470 C C . ASP B 1 152 ? -7.121 -16.700 8.667 1.00 39.00 152 ASP B C 1
ATOM 2471 O O . ASP B 1 152 ? -7.539 -16.096 9.650 1.00 40.11 152 ASP B O 1
ATOM 2476 N N . ASP B 1 153 ? -6.441 -17.839 8.755 1.00 41.80 153 ASP B N 1
ATOM 2477 C CA . ASP B 1 153 ? -6.430 -18.677 9.978 1.00 45.27 153 ASP B CA 1
ATOM 2478 C C . ASP B 1 153 ? -5.816 -18.307 11.374 1.00 47.59 153 ASP B C 1
ATOM 2479 O O . ASP B 1 153 ? -6.536 -18.513 12.351 1.00 50.58 153 ASP B O 1
ATOM 2484 N N . GLU B 1 154 ? -4.604 -17.765 11.589 1.00 49.23 154 GLU B N 1
ATOM 2485 C CA . GLU B 1 154 ? -3.821 -16.763 10.829 1.00 49.17 154 GLU B CA 1
ATOM 2486 C C . GLU B 1 154 ? -4.306 -15.329 11.156 1.00 48.48 154 GLU B C 1
ATOM 2487 O O . GLU B 1 154 ? -3.531 -14.503 11.648 1.00 45.18 154 GLU B O 1
ATOM 2493 N N . LYS B 1 155 ? -5.584 -15.059 10.899 1.00 47.55 155 LYS B N 1
ATOM 2494 C CA . LYS B 1 155 ? -6.265 -13.819 11.316 1.00 48.00 155 LYS B CA 1
ATOM 2495 C C . LYS B 1 155 ? -5.852 -12.500 10.632 1.00 43.73 155 LYS B C 1
ATOM 2496 O O . LYS B 1 155 ? -6.232 -11.422 11.090 1.00 44.10 155 LYS B O 1
ATOM 2502 N N . ASN B 1 156 ? -5.106 -12.568 9.533 1.00 39.56 156 ASN B N 1
ATOM 2503 C CA . ASN B 1 156 ? -4.930 -11.381 8.698 1.00 35.41 156 ASN B CA 1
ATOM 2504 C C . ASN B 1 156 ? -6.294 -11.076 8.049 1.00 32.62 156 ASN B C 1
ATOM 2505 O O . ASN B 1 156 ? -6.954 -11.976 7.523 1.00 32.96 156 ASN B O 1
ATOM 2510 N N . ARG B 1 157 ? -6.737 -9.828 8.134 1.00 29.47 157 ARG B N 1
ATOM 2511 C CA . ARG B 1 157 ? -7.998 -9.419 7.519 1.00 28.39 157 ARG B CA 1
ATOM 2512 C C . ARG B 1 157 ? -7.659 -8.833 6.159 1.00 25.07 157 ARG B C 1
ATOM 2513 O O . ARG B 1 157 ? -7.566 -7.623 6.020 1.00 21.68 157 ARG B O 1
ATOM 2521 N N . ARG B 1 158 ? -7.462 -9.696 5.161 1.00 21.73 158 ARG B N 1
ATOM 2522 C CA . ARG B 1 158 ? -6.979 -9.259 3.848 1.00 20.56 158 ARG B CA 1
ATOM 2523 C C . ARG B 1 158 ? -8.068 -8.651 2.937 1.00 19.40 158 ARG B C 1
ATOM 2524 O O . ARG B 1 158 ? -9.198 -9.144 2.888 1.00 18.25 158 ARG B O 1
ATOM 2532 N N . LEU B 1 159 ? -7.713 -7.599 2.194 1.00 17.36 159 LEU B N 1
ATOM 2533 C CA . LEU B 1 159 ? -8.617 -7.043 1.205 1.00 16.38 159 LEU B CA 1
ATOM 2534 C C . LEU B 1 159 ? -8.445 -7.836 -0.070 1.00 16.55 159 LEU B C 1
ATOM 2535 O O . LEU B 1 159 ? -7.362 -7.853 -0.634 1.00 15.23 159 LEU B O 1
ATOM 2540 N N . VAL B 1 160 ? -9.532 -8.472 -0.519 1.00 17.00 160 VAL B N 1
ATOM 2541 C CA . VAL B 1 160 ? -9.480 -9.399 -1.643 1.00 17.53 160 VAL B CA 1
ATOM 2542 C C . VAL B 1 160 ? -10.653 -9.164 -2.570 1.00 17.74 160 VAL B C 1
ATOM 2543 O O . VAL B 1 160 ? -11.616 -8.477 -2.199 1.00 18.22 160 VAL B O 1
ATOM 2547 N N . LEU B 1 161 ? -10.590 -9.745 -3.770 1.00 19.03 161 LEU B N 1
ATOM 2548 C CA . LEU B 1 161 ? -11.755 -9.759 -4.662 1.00 20.04 161 LEU B CA 1
ATOM 2549 C C . LEU B 1 161 ? -12.846 -10.575 -4.017 1.00 21.34 161 LEU B C 1
ATOM 2550 O O . LEU B 1 161 ? -12.609 -11.714 -3.602 1.00 21.72 161 LEU B O 1
ATOM 2555 N N . LYS B 1 162 ? -14.045 -10.015 -3.924 1.00 22.21 162 LYS B N 1
ATOM 2556 C CA . LYS B 1 162 ? -15.109 -10.672 -3.154 1.00 23.08 162 LYS B CA 1
ATOM 2557 C C . LYS B 1 162 ? -16.499 -10.180 -3.557 1.00 24.65 162 LYS B C 1
ATOM 2558 O O . LYS B 1 162 ? -17.241 -9.594 -2.746 1.00 24.97 162 LYS B O 1
ATOM 2564 N N . GLU B 1 163 ? -16.854 -10.470 -4.801 1.00 25.64 163 GLU B N 1
ATOM 2565 C CA . GLU B 1 163 ? -18.001 -9.847 -5.451 1.00 27.40 163 GLU B CA 1
ATOM 2566 C C . GLU B 1 163 ? -19.292 -9.795 -4.621 1.00 29.45 163 GLU B C 1
ATOM 2567 O O . GLU B 1 163 ? -19.959 -8.769 -4.581 1.00 32.77 163 GLU B O 1
ATOM 2573 N N . GLY B 1 164 ? -19.672 -10.866 -3.959 1.00 30.59 164 GLY B N 1
ATOM 2574 C CA . GLY B 1 164 ? -20.919 -10.785 -3.184 1.00 32.98 164 GLY B CA 1
ATOM 2575 C C . GLY B 1 164 ? -20.888 -9.858 -1.970 1.00 31.57 164 GLY B C 1
ATOM 2576 O O . GLY B 1 164 ? -21.939 -9.406 -1.481 1.00 31.82 164 GLY B O 1
ATOM 2577 N N . ASP B 1 165 ? -19.680 -9.561 -1.497 1.00 29.27 165 ASP B N 1
ATOM 2578 C CA . ASP B 1 165 ? -19.453 -9.262 -0.087 1.00 28.77 165 ASP B CA 1
ATOM 2579 C C . ASP B 1 165 ? -18.550 -8.037 0.134 1.00 26.38 165 ASP B C 1
ATOM 2580 O O . ASP B 1 165 ? -17.514 -8.119 0.798 1.00 25.10 165 ASP B O 1
ATOM 2585 N N . PRO B 1 166 ? -18.948 -6.876 -0.417 1.00 25.40 166 PRO B N 1
ATOM 2586 C CA . PRO B 1 166 ? -18.069 -5.722 -0.303 1.00 23.76 166 PRO B CA 1
ATOM 2587 C C . PRO B 1 166 ? -17.830 -5.301 1.143 1.00 23.67 166 PRO B C 1
ATOM 2588 O O . PRO B 1 166 ? -18.736 -5.386 1.990 1.00 24.29 166 PRO B O 1
ATOM 2592 N N . PHE B 1 167 ? -16.605 -4.853 1.402 1.00 21.96 167 PHE B N 1
ATOM 2593 C CA . PHE B 1 167 ? -16.209 -4.305 2.689 1.00 21.94 167 PHE B CA 1
ATOM 2594 C C . PHE B 1 167 ? -16.739 -2.876 2.715 1.00 22.23 167 PHE B C 1
ATOM 2595 O O . PHE B 1 167 ? -16.299 -2.031 1.924 1.00 21.38 167 PHE B O 1
ATOM 2603 N N . LYS B 1 168 ? -17.710 -2.622 3.591 1.00 23.05 168 LYS B N 1
ATOM 2604 C CA . LYS B 1 168 ? -18.338 -1.302 3.666 1.00 24.11 168 LYS B CA 1
ATOM 2605 C C . LYS B 1 168 ? -17.371 -0.368 4.372 1.00 22.92 168 LYS B C 1
ATOM 2606 O O . LYS B 1 168 ? -16.873 -0.685 5.460 1.00 22.45 168 LYS B O 1
ATOM 2612 N N . VAL B 1 169 ? -17.083 0.758 3.731 1.00 21.86 169 VAL B N 1
ATOM 2613 C CA . VAL B 1 169 ? -16.086 1.690 4.240 1.00 21.54 169 VAL B CA 1
ATOM 2614 C C . VAL B 1 169 ? -16.564 3.115 4.249 1.00 22.35 169 VAL B C 1
ATOM 2615 O O . VAL B 1 169 ? -17.521 3.468 3.562 1.00 22.78 169 VAL B O 1
ATOM 2619 N N . LYS B 1 170 ? -15.863 3.918 5.040 1.00 22.84 170 LYS B N 1
ATOM 2620 C CA . LYS B 1 170 ? -16.051 5.353 5.087 1.00 24.59 170 LYS B CA 1
ATOM 2621 C C . LYS B 1 170 ? -14.669 5.958 5.063 1.00 23.55 170 LYS B C 1
ATOM 2622 O O . LYS B 1 170 ? -13.677 5.254 5.243 1.00 22.95 170 LYS B O 1
ATOM 2628 N N . PHE B 1 171 ? -14.607 7.265 4.855 1.00 24.89 171 PHE B N 1
ATOM 2629 C CA . PHE B 1 171 ? -13.347 7.921 4.584 1.00 25.36 171 PHE B CA 1
ATOM 2630 C C . PHE B 1 171 ? -13.118 9.045 5.575 1.00 28.03 171 PHE B C 1
ATOM 2631 O O . PHE B 1 171 ? -13.810 10.063 5.535 1.00 29.45 171 PHE B O 1
ATOM 2639 N N . LYS B 1 172 ? -12.140 8.862 6.463 1.00 29.47 172 LYS B N 1
ATOM 2640 C CA . LYS B 1 172 ? -11.821 9.849 7.476 1.00 30.54 172 LYS B CA 1
ATOM 2641 C C . LYS B 1 172 ? -10.654 10.709 7.017 1.00 30.58 172 LYS B C 1
ATOM 2642 O O . LYS B 1 172 ? -9.555 10.218 6.783 1.00 28.32 172 LYS B O 1
ATOM 2648 N N . LYS B 1 173 ? -10.903 12.009 6.919 1.00 32.23 173 LYS B N 1
ATOM 2649 C CA . LYS B 1 173 ? -9.888 12.967 6.511 1.00 34.31 173 LYS B CA 1
ATOM 2650 C C . LYS B 1 173 ? -8.724 13.011 7.512 1.00 35.99 173 LYS B C 1
ATOM 2651 O O . LYS B 1 173 ? -8.939 13.183 8.710 1.00 36.33 173 LYS B O 1
ATOM 2657 N N . VAL B 1 174 ? -7.500 12.858 7.006 1.00 38.20 174 VAL B N 1
ATOM 2658 C CA . VAL B 1 174 ? -6.292 13.025 7.809 1.00 43.21 174 VAL B CA 1
ATOM 2659 C C . VAL B 1 174 ? -5.785 14.476 7.729 1.00 50.09 174 VAL B C 1
ATOM 2660 O O . VAL B 1 174 ? -5.056 14.850 6.805 1.00 52.34 174 VAL B O 1
ATOM 2664 N N . ASP B 1 175 ? -6.268 15.300 8.648 1.00 55.78 175 ASP B N 1
ATOM 2665 C CA . ASP B 1 175 ? -5.541 16.483 9.138 1.00 61.45 175 ASP B CA 1
ATOM 2666 C C . ASP B 1 175 ? -5.609 16.271 10.642 1.00 64.08 175 ASP B C 1
ATOM 2667 O O . ASP B 1 175 ? -4.596 16.262 11.342 1.00 63.34 175 ASP B O 1
ATOM 2672 N N . GLU B 1 176 ? -6.852 16.123 11.104 1.00 67.62 176 GLU B N 1
ATOM 2673 C CA . GLU B 1 176 ? -7.212 15.423 12.335 1.00 69.43 176 GLU B CA 1
ATOM 2674 C C . GLU B 1 176 ? -6.381 14.148 12.493 1.00 69.84 176 GLU B C 1
ATOM 2675 O O . GLU B 1 176 ? -6.382 13.283 11.614 1.00 64.77 176 GLU B O 1
#

Radius of gyration: 20.79 Å; Cα contacts (8 Å, |Δi|>4): 984; chains: 2; bounding box: 49×42×61 Å

InterPro domains:
  IPR002160 Proteinase inhibitor I3, Kunitz legume [PF00197] (4-173)
  IPR002160 Proteinase inhibitor I3, Kunitz legume [PR00291] (3-32)
  IPR002160 Proteinase inhibitor I3, Kunitz legume [PR00291] (42-62)
  IPR002160 Proteinase inhibitor I3, Kunitz legume [PR00291] (142-171)
  IPR002160 Proteinase inhibitor I3, Kunitz legume [PTHR33107] (3-173)
  IPR002160 Proteinase inhibitor I3, Kunitz legume [SM00452] (3-175)
  IPR011065 Kunitz inhibitor STI-like superfamily [SSF50386] (4-175)

Foldseek 3Di:
DFAAFPVRHGAFAQDFWKWKFFPDDDQFATWAFACDVPPPFGWFTAGHGPVPRTHFIKHWHFPDPDTGDDQPTQIWIFGPDGDPVAAPGQIWDFDDQQDPDFWPTFITGDNDDDNRRFWGWADDVPAIFIWGWDGGVVGDIDTFTWPWDPPSTTTTGDRVHTRGIHIHTDTD/DFAAFPVRHFDFAPDFKKWWFFPDFPLATTWEFADDVPPPFTWFTFGHNDRDPGYFIKHWYAPPHDTGADQPTQTWIFGPDGDPPADPRQIWDWDPDADPPQGFIFITGDPDDDPTRFWGWADDDPAIFIWGADDCGDIFTWDWDQDPVGTGTTGGDRVHTRGTGIHTPVD